Protein AF-A0A9D4IK40-F1 (afdb_monomer_lite)

Foldseek 3Di:
DDPQDFCCPPCVPLVVQLLVLCCQVVLDPPVQSVQLSVLLGPVPDDDDDQPDPVVLVVLLVLLVVLLVVVVVVVVSHDPSSSVVSVCLSVVPDSRHSSSSRSSVCSSCSVVVHNLSRDPVVVPVPDPCPVVNVVVVVVVPPDDDPVRVVVVLVVLVVVLVVVWDWDKAKAQAQLVCVVVLCVVCDPVVVVLCVVQSKDKAFPCVVNVVCNVVVGRIGIMIIGHDPVSVVVVSVVRNVSRVVSRVVVVVVVVVVVVVVVVVVVVVVVVVVVVVVVVVVVVVVVVVVVVVVVVVVVVVVVPPDDDDDDDPPPDPDDPQAWDADLQPRDIGGGPPCPPPDPDQPFDWDQDPVVRFIAGPRPRDTDDCPDPVNVSHVVRD

Organism: Dreissena polymorpha (NCBI:txid45954)

Radius of gyration: 43.66 Å; chains: 1; bounding box: 98×82×114 Å

Secondary structure (DSSP, 8-state):
------HHHHSHHHHHHHHHHHHHTTSS-HHHHHHHHHHH-STT---PPPPPHHHHHHHHHHHHHHHHHHHHTGGGS-HHHHHHHHHHHHH-STT-HHHHHHHHHHHHHHTT--GGGSHHHHHHSS---HHHHHHHHHHHSPPPHHHHHHHHHHHHHHHHHHS--EEEEESS-GGGHHHHHHHHHHHHHHHHHHTT-EEEE-HHHHHHHHHTT-S-EEEEEES-HHHHHHHHHHHHHHHHHHHHHHHHHHHHHHHHHHHHHHHHHHHHHHHHHHHHHHHHHHHHHHHHHHHHHHHHHH-SS--------PPP--TTSSEE-TTT--EES-TT-TTS-----S-EEEETTTTEEEETTT--EE-TTSHHHHHHHT--

Structure (mmCIF, N/CA/C/O backbone):
data_AF-A0A9D4IK40-F1
#
_entry.id   AF-A0A9D4IK40-F1
#
loop_
_atom_site.group_PDB
_atom_site.id
_atom_site.type_symbol
_atom_site.label_atom_id
_atom_site.label_alt_id
_atom_site.label_comp_id
_atom_site.label_asym_id
_atom_site.label_entity_id
_atom_site.label_seq_id
_atom_site.pdbx_PDB_ins_code
_atom_site.Cartn_x
_atom_site.Cartn_y
_atom_site.Cartn_z
_atom_site.occupancy
_atom_site.B_iso_or_equiv
_atom_site.auth_seq_id
_atom_site.auth_comp_id
_atom_site.auth_asym_id
_atom_site.auth_atom_id
_atom_site.pdbx_PDB_model_num
ATOM 1 N N . MET A 1 1 ? 29.312 -5.568 -46.790 1.00 34.81 1 MET A N 1
ATOM 2 C CA . MET A 1 1 ? 28.212 -4.918 -46.045 1.00 34.81 1 MET A CA 1
ATOM 3 C C . MET A 1 1 ? 28.718 -4.678 -44.632 1.00 34.81 1 MET A C 1
ATOM 5 O O . MET A 1 1 ? 28.954 -5.652 -43.934 1.00 34.81 1 MET A O 1
ATOM 9 N N . ALA A 1 2 ? 29.025 -3.431 -44.268 1.00 31.77 2 ALA A N 1
ATOM 10 C CA . ALA A 1 2 ? 29.580 -3.108 -42.952 1.00 31.77 2 ALA A CA 1
ATOM 11 C C . ALA A 1 2 ? 28.522 -3.372 -41.869 1.00 31.77 2 ALA A C 1
ATOM 13 O O . ALA A 1 2 ? 27.395 -2.890 -41.989 1.00 31.77 2 ALA A O 1
ATOM 14 N N . GLY A 1 3 ? 28.862 -4.186 -40.865 1.00 41.59 3 GLY A N 1
ATOM 15 C CA . GLY A 1 3 ? 27.985 -4.476 -39.734 1.00 41.59 3 GLY A CA 1
ATOM 16 C C . GLY A 1 3 ? 27.605 -3.176 -39.033 1.00 41.59 3 GLY A C 1
ATOM 17 O O . GLY A 1 3 ? 28.473 -2.405 -38.640 1.00 41.59 3 GLY A O 1
ATOM 18 N N . SER A 1 4 ? 26.309 -2.887 -38.946 1.00 52.91 4 SER A N 1
ATOM 19 C CA . SER A 1 4 ? 25.816 -1.691 -38.270 1.00 52.91 4 SER A CA 1
ATOM 20 C C . SER A 1 4 ? 26.042 -1.841 -36.768 1.00 52.91 4 SER A C 1
ATOM 22 O O . SER A 1 4 ? 25.270 -2.540 -36.109 1.00 52.91 4 SER A O 1
ATOM 24 N N . GLU A 1 5 ? 27.081 -1.193 -36.250 1.00 67.50 5 GLU A N 1
ATOM 25 C CA . GLU A 1 5 ? 27.415 -1.229 -34.831 1.00 67.50 5 GLU A CA 1
ATOM 26 C C . GLU A 1 5 ? 26.247 -0.670 -33.993 1.00 67.50 5 GLU A C 1
ATOM 28 O O . GLU A 1 5 ? 25.800 0.474 -34.159 1.00 67.50 5 GLU A O 1
ATOM 33 N N . CYS A 1 6 ? 25.686 -1.495 -33.119 1.00 76.44 6 CYS A N 1
ATOM 34 C CA . CYS A 1 6 ? 24.653 -1.123 -32.167 1.00 76.44 6 CYS A CA 1
ATOM 35 C C . CYS A 1 6 ? 25.274 -1.060 -30.778 1.00 76.44 6 CYS A C 1
ATOM 37 O O . CYS A 1 6 ? 25.458 -2.098 -30.149 1.00 76.44 6 CYS A O 1
ATOM 39 N N . LEU A 1 7 ? 25.465 0.152 -30.241 1.00 77.12 7 LEU A N 1
ATOM 40 C CA . LEU A 1 7 ? 26.063 0.370 -28.915 1.00 77.12 7 LEU A CA 1
ATOM 41 C C . LEU A 1 7 ? 25.453 -0.513 -27.822 1.00 77.12 7 LEU A C 1
ATOM 43 O O . LEU A 1 7 ? 26.150 -1.021 -26.955 1.00 77.12 7 LEU A O 1
ATOM 47 N N . PHE A 1 8 ? 24.134 -0.705 -27.867 1.00 78.62 8 PHE A N 1
ATOM 48 C CA . PHE A 1 8 ? 23.425 -1.493 -26.863 1.00 78.62 8 PHE A CA 1
ATOM 49 C C . PHE A 1 8 ? 23.734 -3.002 -26.917 1.00 78.62 8 PHE A C 1
ATOM 51 O O . PHE A 1 8 ? 23.626 -3.679 -25.893 1.00 78.62 8 PHE A O 1
ATOM 58 N N . HIS A 1 9 ? 24.067 -3.541 -28.092 1.00 78.44 9 HIS A N 1
ATOM 59 C CA . HIS A 1 9 ? 24.280 -4.978 -28.288 1.00 78.44 9 HIS A CA 1
ATOM 60 C C . HIS A 1 9 ? 25.761 -5.346 -28.402 1.00 78.44 9 HIS A C 1
ATOM 62 O O . HIS A 1 9 ? 26.130 -6.410 -27.914 1.00 78.44 9 HIS A O 1
ATOM 68 N N . ASP A 1 10 ? 26.586 -4.473 -28.977 1.00 75.19 10 ASP A N 1
ATOM 69 C CA . ASP A 1 10 ? 27.989 -4.778 -29.268 1.00 75.19 10 ASP A CA 1
ATOM 70 C C . ASP A 1 10 ? 28.884 -4.611 -28.037 1.00 75.19 10 ASP A C 1
ATOM 72 O O . ASP A 1 10 ? 29.774 -5.424 -27.816 1.00 75.19 10 ASP A O 1
ATOM 76 N N . ASP A 1 11 ? 28.602 -3.617 -27.187 1.00 74.25 11 ASP A N 1
ATOM 77 C CA . ASP A 1 11 ? 29.307 -3.423 -25.916 1.00 74.25 11 ASP A CA 1
ATOM 78 C C . ASP A 1 11 ? 28.330 -3.085 -24.782 1.00 74.25 11 ASP A C 1
ATOM 80 O O . ASP A 1 11 ? 28.260 -1.983 -24.229 1.00 74.25 11 ASP A O 1
ATOM 84 N N . ARG A 1 12 ? 27.515 -4.087 -24.439 1.00 77.00 12 ARG A N 1
ATOM 85 C CA . ARG A 1 12 ? 26.483 -3.980 -23.400 1.00 77.00 12 ARG A CA 1
ATOM 86 C C . ARG A 1 12 ? 27.062 -3.665 -22.017 1.00 77.00 12 ARG A C 1
ATOM 88 O O . ARG A 1 12 ? 26.364 -3.068 -21.192 1.00 77.00 12 ARG A O 1
ATOM 95 N N . THR A 1 13 ? 28.295 -4.089 -21.751 1.00 80.88 13 THR A N 1
ATOM 96 C CA . THR A 1 13 ? 28.964 -3.887 -20.461 1.00 80.88 13 THR A CA 1
ATOM 97 C C . THR A 1 13 ? 29.364 -2.426 -20.304 1.00 80.88 13 THR A C 1
ATOM 99 O O . THR A 1 13 ? 28.912 -1.786 -19.349 1.00 80.88 13 THR A O 1
ATOM 102 N N . LEU A 1 14 ? 30.097 -1.875 -21.277 1.00 82.00 14 LEU A N 1
ATOM 103 C CA . LEU A 1 14 ? 30.504 -0.470 -21.268 1.00 82.00 14 LEU A CA 1
ATOM 104 C C . LEU A 1 14 ? 29.290 0.461 -21.345 1.00 82.00 14 LEU A C 1
ATOM 106 O O . LEU A 1 14 ? 29.189 1.428 -20.591 1.00 82.00 14 LEU A O 1
ATOM 110 N N . PHE A 1 15 ? 28.291 0.124 -22.165 1.00 85.50 15 PHE A N 1
ATOM 111 C CA . PHE A 1 15 ? 27.044 0.886 -22.222 1.00 85.50 15 PHE A CA 1
ATOM 112 C C . PHE A 1 15 ? 26.290 0.888 -20.878 1.00 85.50 15 PHE A C 1
ATOM 114 O O . PHE A 1 15 ? 25.724 1.904 -20.463 1.00 85.50 15 PHE A O 1
ATOM 121 N N . GLY A 1 16 ? 26.295 -0.241 -20.162 1.00 86.19 16 GLY A N 1
ATOM 122 C CA . GLY A 1 16 ? 25.725 -0.346 -18.819 1.00 86.19 16 GLY A CA 1
ATOM 123 C C . GLY A 1 16 ? 26.465 0.505 -17.782 1.00 86.19 16 GLY A C 1
ATOM 124 O O . GLY A 1 16 ? 25.829 1.060 -16.883 1.00 86.19 16 GLY A O 1
ATOM 125 N N . GLU A 1 17 ? 27.786 0.639 -17.903 1.00 87.38 17 GLU A N 1
ATOM 126 C CA . GLU A 1 17 ? 28.604 1.543 -17.082 1.00 87.38 17 GLU A CA 1
ATOM 127 C C . GLU A 1 17 ? 28.265 3.005 -17.340 1.00 87.38 17 GLU A C 1
ATOM 129 O O . GLU A 1 17 ? 27.891 3.708 -16.399 1.00 87.38 17 GLU A O 1
ATOM 134 N N . VAL A 1 18 ? 28.252 3.412 -18.608 1.00 87.44 18 VAL A N 1
ATOM 135 C CA . VAL A 1 18 ? 27.884 4.768 -19.035 1.00 87.44 18 VAL A CA 1
ATOM 136 C C . VAL A 1 18 ? 26.495 5.139 -18.509 1.00 87.44 18 VAL A C 1
ATOM 138 O O . VAL A 1 18 ? 26.305 6.203 -17.921 1.00 87.44 18 VAL A O 1
ATOM 141 N N . GLN A 1 19 ? 25.515 4.236 -18.627 1.00 89.31 19 GLN A N 1
ATOM 142 C CA . GLN A 1 19 ? 24.168 4.469 -18.103 1.00 89.31 19 GLN A CA 1
ATOM 143 C C . GLN A 1 19 ? 24.154 4.655 -16.574 1.00 89.31 19 GLN A C 1
ATOM 145 O O . GLN A 1 19 ? 23.381 5.470 -16.066 1.00 89.31 19 GLN A O 1
ATOM 150 N N . ARG A 1 20 ? 24.965 3.897 -15.824 1.00 88.12 20 ARG A N 1
ATOM 151 C CA . ARG A 1 20 ? 25.053 4.032 -14.358 1.00 88.12 20 ARG A CA 1
ATOM 152 C C . ARG A 1 20 ? 25.708 5.345 -13.952 1.00 88.12 20 ARG A C 1
ATOM 154 O O . ARG A 1 20 ? 25.221 5.979 -13.018 1.00 88.12 20 ARG A O 1
ATOM 161 N N . ASP A 1 21 ? 26.756 5.762 -14.646 1.00 87.44 21 ASP A N 1
ATOM 162 C CA . ASP A 1 21 ? 27.437 7.023 -14.354 1.00 87.44 21 ASP A CA 1
ATOM 163 C C . ASP A 1 21 ? 26.531 8.222 -14.663 1.00 87.44 21 ASP A C 1
ATOM 165 O O . ASP A 1 21 ? 26.354 9.091 -13.810 1.00 87.44 21 ASP A O 1
ATOM 169 N N . LEU A 1 22 ? 25.816 8.202 -15.794 1.00 87.06 22 LEU A N 1
ATOM 170 C CA . LEU A 1 22 ? 24.803 9.216 -16.124 1.00 87.06 22 LEU A CA 1
ATOM 171 C C . LEU A 1 22 ? 23.674 9.297 -15.079 1.00 87.06 22 LEU A C 1
ATOM 173 O O . LEU A 1 22 ? 23.167 10.382 -14.790 1.00 87.06 22 LEU A O 1
ATOM 177 N N . GLN A 1 23 ? 23.279 8.167 -14.478 1.00 87.50 23 GLN A N 1
ATOM 178 C CA . GLN A 1 23 ? 22.320 8.163 -13.366 1.00 87.50 23 GLN A CA 1
ATOM 179 C C . GLN A 1 23 ? 22.903 8.780 -12.091 1.00 87.50 23 GLN A C 1
ATOM 181 O O . GLN A 1 23 ? 22.229 9.579 -11.439 1.00 87.50 23 GLN A O 1
ATOM 186 N N . LYS A 1 24 ? 24.133 8.404 -11.713 1.00 85.00 24 LYS A N 1
ATOM 187 C CA . LYS A 1 24 ? 24.812 8.933 -10.515 1.00 85.00 24 LYS A CA 1
ATOM 188 C C . LYS A 1 24 ? 25.022 10.439 -10.615 1.00 85.00 24 LYS A C 1
ATOM 190 O O . LYS A 1 24 ? 24.787 11.156 -9.646 1.00 85.00 24 LYS A O 1
ATOM 195 N N . ALA A 1 25 ? 25.386 10.910 -11.802 1.00 82.00 25 ALA A N 1
ATOM 196 C CA . ALA A 1 25 ? 25.557 12.321 -12.101 1.00 82.00 25 ALA A CA 1
ATOM 197 C C . ALA A 1 25 ? 24.234 13.086 -12.279 1.00 82.00 25 ALA A C 1
ATOM 199 O O . ALA A 1 25 ? 24.259 14.280 -12.545 1.00 82.00 25 ALA A O 1
ATOM 200 N N . LYS A 1 26 ? 23.077 12.425 -12.114 1.00 84.06 26 LYS A N 1
ATOM 201 C CA . LYS A 1 26 ? 21.723 12.992 -12.258 1.00 84.06 26 LYS A CA 1
ATOM 202 C C . LYS A 1 26 ? 21.367 13.517 -13.657 1.00 84.06 26 LYS A C 1
ATOM 204 O O . LYS A 1 26 ? 20.277 14.052 -13.821 1.00 84.06 26 LYS A O 1
ATOM 209 N N . TRP A 1 27 ? 22.199 13.266 -14.665 1.00 83.69 27 TRP A N 1
ATOM 210 C CA . TRP A 1 27 ? 21.895 13.540 -16.074 1.00 83.69 27 TRP A CA 1
ATOM 211 C C . TRP A 1 27 ? 20.761 12.663 -16.610 1.00 83.69 27 TRP A C 1
ATOM 213 O O . TRP A 1 27 ? 20.035 13.051 -17.519 1.00 83.69 27 TRP A O 1
ATOM 223 N N . LEU A 1 28 ? 20.580 11.471 -16.033 1.00 84.56 28 LEU A N 1
ATOM 224 C CA . LEU A 1 28 ? 19.531 10.540 -16.431 1.00 84.56 28 LEU A CA 1
ATOM 225 C C . LEU A 1 28 ? 18.725 10.055 -15.217 1.00 84.56 28 LEU A C 1
ATOM 227 O O . LEU A 1 28 ? 19.185 9.183 -14.474 1.00 84.56 28 LEU A O 1
ATOM 231 N N . PRO A 1 29 ? 17.488 10.542 -15.014 1.00 83.00 29 PRO A N 1
ATOM 232 C CA . PRO A 1 29 ? 16.652 10.096 -13.910 1.00 83.00 29 PRO A CA 1
ATOM 233 C C . PRO A 1 29 ? 16.399 8.584 -13.949 1.00 83.00 29 PRO A C 1
ATOM 235 O O . PRO A 1 29 ? 16.126 7.999 -15.003 1.00 83.00 29 PRO A O 1
ATOM 238 N N . ARG A 1 30 ? 16.377 7.943 -12.773 1.00 79.62 30 ARG A N 1
ATOM 239 C CA . ARG A 1 30 ? 16.158 6.488 -12.630 1.00 79.62 30 ARG A CA 1
ATOM 240 C C . ARG A 1 30 ? 14.894 5.995 -13.349 1.00 79.62 30 ARG A C 1
ATOM 242 O O . ARG A 1 30 ? 14.894 4.901 -13.913 1.00 79.62 30 ARG A O 1
ATOM 249 N N . LYS A 1 31 ? 13.837 6.819 -13.377 1.00 79.44 31 LYS A N 1
ATOM 250 C CA . LYS A 1 31 ? 12.579 6.534 -14.089 1.00 79.44 31 LYS A CA 1
ATOM 251 C C . LYS A 1 31 ? 12.751 6.369 -15.607 1.00 79.44 31 LYS A C 1
ATOM 253 O O . LYS A 1 31 ? 11.992 5.612 -16.201 1.00 79.44 31 LYS A O 1
ATOM 258 N N . HIS A 1 32 ? 13.744 7.008 -16.225 1.00 80.88 32 HIS A N 1
ATOM 259 C CA . HIS A 1 32 ? 13.972 6.973 -17.676 1.00 80.88 32 HIS A CA 1
ATOM 260 C C . HIS A 1 32 ? 15.111 6.039 -18.087 1.00 80.88 32 HIS A C 1
ATOM 262 O O . HIS A 1 32 ? 15.130 5.533 -19.206 1.00 80.88 32 HIS A O 1
ATOM 268 N N . ALA A 1 33 ? 16.031 5.740 -17.174 1.00 80.12 33 ALA A N 1
ATOM 269 C CA . ALA A 1 33 ? 17.265 5.070 -17.544 1.00 80.12 33 ALA A CA 1
ATOM 270 C C . ALA A 1 33 ? 17.100 3.649 -18.106 1.00 80.12 33 ALA A C 1
ATOM 272 O O . ALA A 1 33 ? 17.824 3.266 -19.017 1.00 80.12 33 ALA A O 1
ATOM 273 N N . HIS A 1 34 ? 16.098 2.891 -17.649 1.00 78.62 34 HIS A N 1
ATOM 274 C CA . HIS A 1 34 ? 15.789 1.564 -18.202 1.00 78.62 34 HIS A CA 1
ATOM 275 C C . HIS A 1 34 ? 15.390 1.588 -19.692 1.00 78.62 34 HIS A C 1
ATOM 277 O O . HIS A 1 34 ? 15.311 0.535 -20.322 1.00 78.62 34 HIS A O 1
ATOM 283 N N . ARG A 1 35 ? 15.115 2.773 -20.254 1.00 78.31 35 ARG A N 1
ATOM 284 C CA . ARG A 1 35 ? 14.679 2.968 -21.644 1.00 78.31 35 ARG A CA 1
ATOM 285 C C . ARG A 1 35 ? 15.763 3.514 -22.552 1.00 78.31 35 ARG A C 1
ATOM 287 O O . ARG A 1 35 ? 15.588 3.446 -23.766 1.00 78.31 35 ARG A O 1
ATOM 294 N N . LEU A 1 36 ? 16.874 3.991 -21.992 1.00 84.56 36 LEU A N 1
ATOM 295 C CA . LEU A 1 36 ? 17.985 4.536 -22.765 1.00 84.56 36 LEU A CA 1
ATOM 296 C C . LEU A 1 36 ? 18.465 3.521 -23.808 1.00 84.56 36 LEU A C 1
ATOM 298 O O . LEU A 1 36 ? 18.528 3.845 -24.988 1.00 84.56 36 LEU A O 1
ATOM 302 N N . GLY A 1 37 ? 18.672 2.264 -23.395 1.00 81.88 37 GLY A N 1
ATOM 303 C CA . GLY A 1 37 ? 19.052 1.176 -24.301 1.00 81.88 37 GLY A CA 1
ATOM 304 C C . GLY A 1 37 ? 18.083 0.985 -25.473 1.00 81.88 37 GLY A C 1
ATOM 305 O O . GLY A 1 37 ? 18.516 0.776 -26.601 1.00 81.88 37 GLY A O 1
ATOM 306 N N . MET A 1 38 ? 16.771 1.133 -25.251 1.00 78.06 38 MET A N 1
ATOM 307 C CA . MET A 1 38 ? 15.787 1.040 -26.337 1.00 78.06 38 MET A CA 1
ATOM 308 C C . MET A 1 38 ? 15.844 2.240 -27.282 1.00 78.06 38 MET A C 1
ATOM 310 O O . MET A 1 38 ? 15.651 2.069 -28.485 1.00 78.06 38 MET A O 1
ATOM 314 N N . ALA A 1 39 ? 16.083 3.437 -26.748 1.00 77.50 39 ALA A N 1
ATOM 315 C CA . ALA A 1 39 ? 16.135 4.658 -27.536 1.00 77.50 39 ALA A CA 1
ATOM 316 C C . ALA A 1 39 ? 17.360 4.680 -28.455 1.00 77.50 39 ALA A C 1
ATOM 318 O O . ALA A 1 39 ? 17.227 5.018 -29.633 1.00 77.50 39 ALA A O 1
ATOM 319 N N . VAL A 1 40 ? 18.519 4.238 -27.956 1.00 81.44 40 VAL A N 1
ATOM 320 C CA . VAL A 1 40 ? 19.787 4.267 -28.702 1.00 81.44 40 VAL A CA 1
ATOM 321 C C . VAL A 1 40 ? 20.029 3.026 -29.559 1.00 81.44 40 VAL A C 1
ATOM 323 O O . VAL A 1 40 ? 20.867 3.066 -30.454 1.00 81.44 40 VAL A O 1
ATOM 326 N N . CYS A 1 41 ? 19.298 1.929 -29.341 1.00 80.69 41 CYS A N 1
ATOM 327 C CA . CYS A 1 41 ? 19.439 0.712 -30.138 1.00 80.69 41 CYS A CA 1
ATOM 328 C C . CYS A 1 41 ? 19.149 0.982 -31.628 1.00 80.69 41 CYS A C 1
ATOM 330 O O . CYS A 1 41 ? 18.047 1.404 -32.005 1.00 80.69 41 CYS A O 1
ATOM 332 N N . SER A 1 42 ? 20.137 0.717 -32.487 1.00 73.25 42 SER A N 1
ATOM 333 C CA . SER A 1 42 ? 20.015 0.833 -33.945 1.00 73.25 42 SER A CA 1
ATOM 334 C C . SER A 1 42 ? 19.328 -0.386 -34.572 1.00 73.25 42 SER A C 1
ATOM 336 O O . SER A 1 42 ? 18.636 -0.230 -35.575 1.00 73.25 42 SER A O 1
ATOM 338 N N . CYS A 1 43 ? 19.387 -1.566 -33.937 1.00 72.81 43 CYS A N 1
ATOM 339 C CA . CYS A 1 43 ? 18.761 -2.804 -34.433 1.00 72.81 43 CYS A CA 1
ATOM 340 C C . CYS A 1 43 ? 17.227 -2.751 -34.524 1.00 72.81 43 CYS A C 1
ATOM 342 O O . CYS A 1 43 ? 16.617 -3.604 -35.162 1.00 72.81 43 CYS A O 1
ATOM 344 N N . ARG A 1 44 ? 16.581 -1.775 -33.871 1.00 59.81 44 ARG A N 1
ATOM 345 C CA . ARG A 1 44 ? 15.119 -1.600 -33.914 1.00 59.81 44 ARG A CA 1
ATOM 346 C C . ARG A 1 44 ? 14.629 -0.722 -35.067 1.00 59.81 44 ARG A C 1
ATOM 348 O O . ARG A 1 44 ? 13.418 -0.596 -35.243 1.00 59.81 44 ARG A O 1
ATOM 355 N N . LYS A 1 45 ? 15.516 -0.115 -35.864 1.00 54.34 45 LYS A N 1
ATOM 356 C CA . LYS A 1 45 ? 15.090 0.696 -37.011 1.00 54.34 45 LYS A CA 1
ATOM 357 C C . LYS A 1 45 ? 14.905 -0.151 -38.278 1.00 54.34 45 LYS A C 1
ATOM 359 O O . LYS A 1 45 ? 15.846 -0.755 -38.779 1.00 54.34 45 LYS A O 1
ATOM 364 N N . ARG A 1 46 ? 13.703 -0.059 -38.870 1.00 51.16 46 ARG A N 1
ATOM 365 C CA . ARG A 1 46 ? 13.550 0.026 -40.336 1.00 51.16 46 ARG A CA 1
ATOM 366 C C . ARG A 1 46 ? 14.376 1.225 -40.813 1.00 51.16 46 ARG A C 1
ATOM 368 O O . ARG A 1 46 ? 14.397 2.227 -40.102 1.00 51.16 46 ARG A O 1
ATOM 375 N N . LYS A 1 47 ? 15.024 1.128 -41.981 1.00 47.09 47 LYS A N 1
ATOM 376 C CA . LYS A 1 47 ? 15.727 2.224 -42.679 1.00 47.09 47 LYS A CA 1
ATOM 377 C C . LYS A 1 47 ? 14.917 3.532 -42.597 1.00 47.09 47 LYS A C 1
ATOM 379 O O . LYS A 1 47 ? 14.017 3.749 -43.396 1.00 47.09 47 LYS A O 1
ATOM 384 N N . GLY A 1 48 ? 15.180 4.364 -41.594 1.00 52.91 48 GLY A N 1
ATOM 385 C CA . GLY A 1 48 ? 14.710 5.745 -41.571 1.00 52.91 48 GLY A CA 1
ATOM 386 C C . GLY A 1 48 ? 15.705 6.585 -42.354 1.00 52.91 48 GLY A C 1
ATOM 387 O O . GLY A 1 48 ? 16.873 6.198 -42.423 1.00 52.91 48 GLY A O 1
ATOM 388 N N . GLN A 1 49 ? 15.260 7.711 -42.915 1.00 55.47 49 GLN A N 1
ATOM 389 C CA . GLN A 1 49 ? 16.174 8.706 -43.473 1.00 55.47 49 GLN A CA 1
ATOM 390 C C . GLN A 1 49 ? 17.282 8.992 -42.455 1.00 55.47 49 GLN A C 1
ATOM 392 O O . GLN A 1 49 ? 17.026 9.179 -41.258 1.00 55.47 49 GLN A O 1
ATOM 397 N N . LEU A 1 50 ? 18.518 8.909 -42.937 1.00 61.75 50 LEU A N 1
ATOM 398 C CA . LEU A 1 50 ? 19.683 9.340 -42.188 1.00 61.75 50 LEU A CA 1
ATOM 399 C C . LEU A 1 50 ? 19.509 10.837 -41.888 1.00 61.75 50 LEU A C 1
ATOM 401 O O . LEU A 1 50 ? 18.973 11.551 -42.739 1.00 61.75 50 LEU A O 1
ATOM 405 N N . PRO A 1 51 ? 19.870 11.304 -40.680 1.00 69.25 51 PRO A N 1
ATOM 406 C CA . PRO A 1 51 ? 19.853 12.735 -40.392 1.00 69.25 51 PRO A CA 1
ATOM 407 C C . PRO A 1 51 ? 20.737 13.459 -41.413 1.00 69.25 51 PRO A C 1
ATOM 409 O O . PRO A 1 51 ? 21.769 12.919 -41.810 1.00 69.25 51 PRO A O 1
ATOM 412 N N . SER A 1 52 ? 20.330 14.654 -41.847 1.00 77.06 52 SER A N 1
ATOM 413 C CA . SER A 1 52 ? 21.155 15.460 -42.749 1.00 77.06 52 SER A CA 1
ATOM 414 C C . SER A 1 52 ? 22.494 15.797 -42.087 1.00 77.06 52 SER A C 1
ATOM 416 O O . SER A 1 52 ? 22.596 15.871 -40.858 1.00 77.06 52 SER A O 1
ATOM 418 N N . ALA A 1 53 ? 23.527 16.027 -42.900 1.00 79.25 53 ALA A N 1
ATOM 419 C CA . ALA A 1 53 ? 24.856 16.388 -42.412 1.00 79.25 53 ALA A CA 1
ATOM 420 C C . ALA A 1 53 ? 24.833 17.621 -41.485 1.00 79.25 53 ALA A C 1
ATOM 422 O O . ALA A 1 53 ? 25.571 17.658 -40.503 1.00 79.25 53 ALA A O 1
ATOM 423 N N . GLU A 1 54 ? 23.942 18.581 -41.752 1.00 81.69 54 GLU A N 1
ATOM 424 C CA . GLU A 1 54 ? 23.716 19.773 -40.922 1.00 81.69 54 GLU A CA 1
ATOM 425 C C . GLU A 1 54 ? 23.255 19.406 -39.505 1.00 81.69 54 GLU A C 1
ATOM 427 O O . GLU A 1 54 ? 23.868 19.830 -38.528 1.00 81.69 54 GLU A O 1
ATOM 432 N N . VAL A 1 55 ? 22.252 18.529 -39.380 1.00 80.19 55 VAL A N 1
ATOM 433 C CA . VAL A 1 55 ? 21.739 18.061 -38.079 1.00 80.19 55 VAL A CA 1
ATOM 434 C C . VAL A 1 55 ? 22.802 17.260 -37.324 1.00 80.19 55 VAL A C 1
ATOM 436 O O . VAL A 1 55 ? 22.920 17.347 -36.101 1.00 80.19 55 VAL A O 1
ATOM 439 N N . VAL A 1 56 ? 23.609 16.470 -38.037 1.00 80.31 56 VAL A N 1
ATOM 440 C CA . VAL A 1 56 ? 24.724 15.735 -37.422 1.00 80.31 56 VAL A CA 1
ATOM 441 C C . VAL A 1 56 ? 25.787 16.695 -36.890 1.00 80.31 56 VAL A C 1
ATOM 443 O O . VAL A 1 56 ? 26.285 16.481 -35.784 1.00 80.31 56 VAL A O 1
ATOM 446 N N . ALA A 1 57 ? 26.130 17.739 -37.645 1.00 82.88 57 ALA A N 1
ATOM 447 C CA . ALA A 1 57 ? 27.089 18.752 -37.219 1.00 82.88 57 ALA A CA 1
ATOM 448 C C . ALA A 1 57 ? 26.584 19.527 -35.992 1.00 82.88 57 ALA A C 1
ATOM 450 O O . ALA A 1 57 ? 27.331 19.694 -35.030 1.00 82.88 57 ALA A O 1
ATOM 451 N N . GLU A 1 58 ? 25.309 19.918 -35.979 1.00 86.12 58 GLU A N 1
ATOM 452 C CA . GLU A 1 58 ? 24.686 20.617 -34.852 1.00 86.12 58 GLU A CA 1
ATOM 453 C C . GLU A 1 58 ? 24.723 19.782 -33.561 1.00 86.12 58 GLU A C 1
ATOM 455 O O . GLU A 1 58 ? 25.236 20.236 -32.535 1.00 86.12 58 GLU A O 1
ATOM 460 N N . ILE A 1 59 ? 24.271 18.524 -33.623 1.00 85.06 59 ILE A N 1
ATOM 461 C CA . ILE A 1 59 ? 24.276 17.615 -32.466 1.00 85.06 59 ILE A CA 1
ATOM 462 C C . ILE A 1 59 ? 25.699 17.310 -31.991 1.00 85.06 59 ILE A C 1
ATOM 464 O O . ILE A 1 59 ? 25.909 17.101 -30.797 1.00 85.06 59 ILE A O 1
ATOM 468 N N . LYS A 1 60 ? 26.697 17.293 -32.882 1.00 84.88 60 LYS A N 1
ATOM 469 C CA . LYS A 1 60 ? 28.103 17.151 -32.472 1.00 84.88 60 LYS A CA 1
ATOM 470 C C . LYS A 1 60 ? 28.601 18.356 -31.692 1.00 84.88 60 LYS A C 1
ATOM 472 O O . LYS A 1 60 ? 29.255 18.173 -30.666 1.00 84.88 60 LYS A O 1
ATOM 477 N N . THR A 1 61 ? 28.296 19.561 -32.161 1.00 87.81 61 THR A N 1
ATOM 478 C CA . THR A 1 61 ? 28.666 20.803 -31.474 1.00 87.81 61 THR A CA 1
ATOM 479 C C . THR A 1 61 ? 28.030 20.844 -30.086 1.00 87.81 61 THR A C 1
ATOM 481 O O . THR A 1 61 ? 28.739 20.922 -29.086 1.00 87.81 61 THR A O 1
ATOM 484 N N . GLN A 1 62 ? 26.716 20.627 -30.000 1.00 85.81 62 GLN A N 1
ATOM 485 C CA . GLN A 1 62 ? 25.996 20.588 -28.721 1.00 85.81 62 GLN A CA 1
ATOM 486 C C . GLN A 1 62 ? 26.450 19.418 -27.828 1.00 85.81 62 GLN A C 1
ATOM 488 O O . GLN A 1 62 ? 26.544 19.551 -26.608 1.00 85.81 62 GLN A O 1
ATOM 493 N N . GLY A 1 63 ? 26.783 18.269 -28.421 1.00 85.62 63 GLY A N 1
ATOM 494 C CA . GLY A 1 63 ? 27.358 17.122 -27.721 1.00 85.62 63 GLY A CA 1
ATOM 495 C C . GLY A 1 63 ? 28.741 17.414 -27.132 1.00 85.62 63 GLY A C 1
ATOM 496 O O . GLY A 1 63 ? 29.063 16.906 -26.060 1.00 85.62 63 GLY A O 1
ATOM 497 N N . THR A 1 64 ? 29.531 18.270 -27.783 1.00 86.38 64 THR A N 1
ATOM 498 C CA . THR A 1 64 ? 30.831 18.736 -27.276 1.00 86.38 64 THR A CA 1
ATOM 499 C C . THR A 1 64 ? 30.637 19.631 -26.055 1.00 86.38 64 THR A C 1
ATOM 501 O O . THR A 1 64 ? 31.326 19.449 -25.053 1.00 86.38 64 THR A O 1
ATOM 504 N N . ASP A 1 65 ? 29.628 20.504 -26.069 1.00 85.69 65 ASP A N 1
ATOM 505 C CA . ASP A 1 65 ? 29.262 21.301 -24.892 1.00 85.69 65 ASP A CA 1
ATOM 506 C C . ASP A 1 65 ? 28.801 20.420 -23.728 1.00 85.69 65 ASP A C 1
ATOM 508 O O . ASP A 1 65 ? 29.166 20.662 -22.578 1.00 85.69 65 ASP A O 1
ATOM 512 N N . VAL A 1 66 ? 28.017 19.374 -24.012 1.00 84.56 66 VAL A N 1
ATOM 513 C CA . VAL A 1 66 ? 27.631 18.375 -23.004 1.00 84.56 66 VAL A CA 1
ATOM 514 C C . VAL A 1 66 ? 28.870 17.691 -22.432 1.00 84.56 66 VAL A C 1
ATOM 516 O O . VAL A 1 66 ? 28.989 17.579 -21.217 1.00 84.56 66 VAL A O 1
ATOM 519 N N . LEU A 1 67 ? 29.818 17.273 -23.272 1.00 83.88 67 LEU A N 1
ATOM 520 C CA . LEU A 1 67 ? 31.052 16.643 -22.810 1.00 83.88 67 LEU A CA 1
ATOM 521 C C . LEU A 1 67 ? 31.888 17.580 -21.929 1.00 83.88 67 LEU A C 1
ATOM 523 O O . LEU A 1 67 ? 32.396 17.134 -20.903 1.00 83.88 67 LEU A O 1
ATOM 527 N N . ASN A 1 68 ? 31.992 18.860 -22.286 1.00 83.38 68 ASN A N 1
ATOM 528 C CA . ASN A 1 68 ? 32.703 19.859 -21.487 1.00 83.38 68 ASN A CA 1
ATOM 529 C C . ASN A 1 68 ? 32.053 20.034 -20.105 1.00 83.38 68 ASN A C 1
ATOM 531 O O . ASN A 1 68 ? 32.756 20.017 -19.098 1.00 83.38 68 ASN A O 1
ATOM 535 N N . LEU A 1 69 ? 30.719 20.074 -20.033 1.00 80.62 69 LEU A N 1
ATOM 536 C CA . LEU A 1 69 ? 29.985 20.118 -18.759 1.00 80.62 69 LEU A CA 1
ATOM 537 C C . LEU A 1 69 ? 30.175 18.840 -17.930 1.00 80.62 69 LEU A C 1
ATOM 539 O O . LEU A 1 69 ? 30.326 18.889 -16.712 1.00 80.62 69 LEU A O 1
ATOM 543 N N . LEU A 1 70 ? 30.210 17.676 -18.581 1.00 76.06 70 LEU A N 1
ATOM 544 C CA . LEU A 1 70 ? 30.522 16.406 -17.918 1.00 76.06 70 LEU A CA 1
ATOM 545 C C . LEU A 1 70 ? 31.982 16.368 -17.428 1.00 76.06 70 LEU A C 1
ATOM 547 O O . LEU A 1 70 ? 32.272 15.748 -16.403 1.00 76.06 70 LEU A O 1
ATOM 551 N N . ALA A 1 71 ? 32.893 17.048 -18.132 1.00 74.12 71 ALA A N 1
ATOM 552 C CA . ALA A 1 71 ? 34.299 17.187 -17.767 1.00 74.12 71 ALA A CA 1
ATOM 553 C C . ALA A 1 71 ? 34.528 18.130 -16.579 1.00 74.12 71 ALA A C 1
ATOM 555 O O . ALA A 1 71 ? 35.589 18.055 -15.968 1.00 74.12 71 ALA A O 1
ATOM 556 N N . GLU A 1 72 ? 33.588 19.004 -16.230 1.00 74.44 72 GLU A N 1
ATOM 557 C CA . GLU A 1 72 ? 33.657 19.800 -14.995 1.00 74.44 72 GLU A CA 1
ATOM 558 C C . GLU A 1 72 ? 33.306 18.943 -13.765 1.00 74.44 72 GLU A C 1
ATOM 560 O O . GLU A 1 72 ? 33.812 19.165 -12.666 1.00 74.44 72 GLU A O 1
ATOM 565 N N . ASP A 1 73 ? 32.530 17.876 -13.972 1.00 68.12 73 ASP A N 1
ATOM 566 C CA . ASP A 1 73 ? 31.988 16.987 -12.941 1.00 68.12 73 ASP A CA 1
ATOM 567 C C . ASP A 1 73 ? 32.764 15.645 -12.847 1.00 68.12 73 ASP A C 1
ATOM 569 O O . ASP A 1 73 ? 32.197 14.594 -12.525 1.00 68.12 73 ASP A O 1
ATOM 573 N N . LYS A 1 74 ? 34.086 15.656 -13.126 1.00 62.75 74 LYS A N 1
ATOM 574 C CA . LYS A 1 74 ? 34.934 14.443 -13.296 1.00 62.75 74 LYS A CA 1
ATOM 575 C C . LYS A 1 74 ? 34.863 13.440 -12.147 1.00 62.75 74 LYS A C 1
ATOM 577 O O . LYS A 1 74 ? 35.080 12.255 -12.365 1.00 62.75 74 LYS A O 1
ATOM 582 N N . SER A 1 75 ? 34.562 13.886 -10.927 1.00 66.38 75 SER A N 1
ATOM 583 C CA . SER A 1 75 ? 34.446 13.008 -9.753 1.00 66.38 75 SER A CA 1
ATOM 584 C C . SER A 1 75 ? 33.269 12.026 -9.836 1.00 66.38 75 SER A C 1
ATOM 586 O O . SER A 1 75 ? 33.238 11.047 -9.088 1.00 66.38 75 SER A O 1
ATOM 588 N N . LYS A 1 76 ? 32.305 12.262 -10.737 1.00 70.81 76 LYS A N 1
ATOM 589 C CA . LYS A 1 76 ? 31.085 11.453 -10.889 1.00 70.81 76 LYS A CA 1
ATOM 590 C C . LYS A 1 76 ? 31.127 10.473 -12.065 1.00 70.81 76 LYS A C 1
ATOM 592 O O . LYS A 1 76 ? 30.235 9.627 -12.151 1.00 70.81 76 LYS A O 1
ATOM 597 N N . PHE A 1 77 ? 32.138 10.561 -12.931 1.00 79.19 77 PHE A N 1
ATOM 598 C CA . PHE A 1 77 ? 32.259 9.754 -14.147 1.00 79.19 77 PHE A CA 1
ATOM 599 C C . PHE A 1 77 ? 33.544 8.933 -14.149 1.00 79.19 77 PHE A C 1
ATOM 601 O O . PHE A 1 77 ? 34.621 9.438 -13.832 1.00 79.19 77 PHE A O 1
ATOM 608 N N . LEU A 1 78 ? 33.449 7.668 -14.554 1.00 79.56 78 LEU A N 1
ATOM 609 C CA . LEU A 1 78 ? 34.639 6.867 -14.813 1.00 79.56 78 LEU A CA 1
ATOM 610 C C . LEU A 1 78 ? 35.383 7.398 -16.056 1.00 79.56 78 LEU A C 1
ATOM 612 O O . LEU A 1 78 ? 34.741 7.836 -17.018 1.00 79.56 78 LEU A O 1
ATOM 616 N N . PRO A 1 79 ? 36.726 7.302 -16.103 1.00 81.62 79 PRO A N 1
ATOM 617 C CA . PRO A 1 79 ? 37.503 7.651 -17.297 1.00 81.62 79 PRO A CA 1
ATOM 618 C C . PRO A 1 79 ? 37.052 6.896 -18.558 1.00 81.62 79 PRO A C 1
ATOM 620 O O . PRO A 1 79 ? 37.092 7.447 -19.658 1.00 81.62 79 PRO A O 1
ATOM 623 N N . SER A 1 80 ? 36.569 5.657 -18.399 1.00 82.62 80 SER A N 1
ATOM 624 C CA . SER A 1 80 ? 35.986 4.848 -19.476 1.00 82.62 80 SER A CA 1
ATOM 625 C C . SER A 1 80 ? 34.713 5.474 -20.048 1.00 82.62 80 SER A C 1
ATOM 627 O O . SER A 1 80 ? 34.568 5.542 -21.266 1.00 82.62 80 SER A O 1
ATOM 629 N N . THR A 1 81 ? 33.832 6.006 -19.196 1.00 84.44 81 THR A N 1
ATOM 630 C CA . THR A 1 81 ? 32.617 6.723 -19.607 1.00 84.44 81 THR A CA 1
ATOM 631 C C . THR A 1 81 ? 32.960 7.983 -20.399 1.00 84.44 81 THR A C 1
ATOM 633 O O . THR A 1 81 ? 32.361 8.237 -21.442 1.00 84.44 81 THR A O 1
ATOM 636 N N . TYR A 1 82 ? 33.957 8.750 -19.951 1.00 82.81 82 TYR A N 1
ATOM 637 C CA . TYR A 1 82 ? 34.398 9.950 -20.665 1.00 82.81 82 TYR A CA 1
ATOM 638 C C . TYR A 1 82 ? 34.989 9.615 -22.042 1.00 82.81 82 TYR A C 1
ATOM 640 O O . TYR A 1 82 ? 34.570 10.183 -23.049 1.00 82.81 82 TYR A O 1
ATOM 648 N N . SER A 1 83 ? 35.903 8.640 -22.100 1.00 84.88 83 SER A N 1
ATOM 649 C CA . SER A 1 83 ? 36.495 8.144 -23.352 1.00 84.88 83 SER A CA 1
ATOM 650 C C . SER A 1 83 ? 35.428 7.648 -24.334 1.00 84.88 83 SER A C 1
ATOM 652 O O . SER A 1 83 ? 35.451 7.984 -25.517 1.00 84.88 83 SER A O 1
ATOM 654 N N . PHE A 1 84 ? 34.428 6.924 -23.828 1.00 86.19 84 PHE A N 1
ATOM 655 C CA . PHE A 1 84 ? 33.308 6.436 -24.624 1.00 86.19 84 PHE A CA 1
ATOM 656 C C . PHE A 1 84 ? 32.457 7.568 -25.217 1.00 86.19 84 PHE A C 1
ATOM 658 O O . PHE A 1 84 ? 32.053 7.498 -26.378 1.00 86.19 84 PHE A O 1
ATOM 665 N N . LEU A 1 85 ? 32.182 8.629 -24.453 1.00 85.69 85 LEU A N 1
ATOM 666 C CA . LEU A 1 85 ? 31.413 9.775 -24.949 1.00 85.69 85 LEU A CA 1
ATOM 667 C C . LEU A 1 85 ? 32.211 10.616 -25.956 1.00 85.69 85 LEU A C 1
ATOM 669 O O . LEU A 1 85 ? 31.642 11.050 -26.959 1.00 85.69 85 LEU A O 1
ATO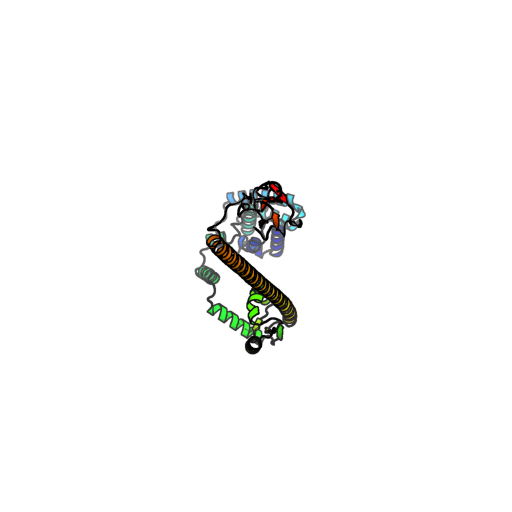M 673 N N . VAL A 1 86 ? 33.522 10.778 -25.747 1.00 86.12 86 VAL A N 1
ATOM 674 C CA . VAL A 1 86 ? 34.441 11.375 -26.733 1.00 86.12 86 VAL A CA 1
ATOM 675 C C . VAL A 1 86 ? 34.403 10.587 -28.043 1.00 86.12 86 VAL A C 1
ATOM 677 O O . VAL A 1 86 ? 34.233 11.170 -29.116 1.00 86.12 86 VAL A O 1
ATOM 680 N N . ASP A 1 87 ? 34.505 9.258 -27.967 1.00 84.38 87 ASP A N 1
ATOM 681 C CA . ASP A 1 87 ? 34.385 8.385 -29.134 1.00 84.38 87 ASP A CA 1
ATOM 682 C C . ASP A 1 87 ? 33.020 8.548 -29.816 1.00 84.38 87 ASP A C 1
ATOM 684 O O . ASP A 1 87 ? 32.955 8.679 -31.041 1.00 84.38 87 ASP A O 1
ATOM 688 N N . CYS A 1 88 ? 31.931 8.636 -29.046 1.00 83.44 88 CYS A N 1
ATOM 689 C CA . CYS A 1 88 ? 30.599 8.894 -29.590 1.00 83.44 88 CYS A CA 1
ATOM 690 C C . CYS A 1 88 ? 30.539 10.204 -30.383 1.00 83.44 88 CYS A C 1
ATOM 692 O O . CYS A 1 88 ? 30.002 10.194 -31.487 1.00 83.44 88 CYS A O 1
ATOM 694 N N . ILE A 1 89 ? 31.105 11.306 -29.884 1.00 83.62 89 ILE A N 1
ATOM 695 C CA . ILE A 1 89 ? 31.117 12.612 -30.577 1.00 83.62 89 ILE A CA 1
ATOM 696 C C . ILE A 1 89 ? 31.933 12.544 -31.870 1.00 83.62 89 ILE A C 1
ATOM 698 O O . ILE A 1 89 ? 31.471 12.960 -32.939 1.00 83.62 89 ILE A O 1
ATOM 702 N N . ASN A 1 90 ? 33.126 11.956 -31.798 1.00 80.94 90 ASN A N 1
ATOM 703 C CA . ASN A 1 90 ? 34.035 11.872 -32.937 1.00 80.94 90 ASN A CA 1
ATOM 704 C C . ASN A 1 90 ? 33.487 10.955 -34.041 1.00 80.94 90 ASN A C 1
ATOM 706 O O . ASN A 1 90 ? 33.570 11.276 -35.234 1.00 80.94 90 ASN A O 1
ATOM 710 N N . THR A 1 91 ? 32.872 9.836 -33.649 1.00 76.44 91 THR A N 1
ATOM 711 C CA . THR A 1 91 ? 32.430 8.779 -34.571 1.00 76.44 91 THR A CA 1
ATOM 712 C C . THR A 1 91 ? 30.935 8.787 -34.876 1.00 76.44 91 THR A C 1
ATOM 714 O O . THR A 1 91 ? 30.511 8.049 -35.768 1.00 76.44 91 THR A O 1
ATOM 717 N N . ALA A 1 92 ? 30.132 9.647 -34.234 1.00 66.88 92 ALA A N 1
ATOM 718 C CA . ALA A 1 92 ? 28.760 9.906 -34.662 1.00 66.88 92 ALA A CA 1
ATOM 719 C C . ALA A 1 92 ? 28.790 10.361 -36.126 1.00 66.88 92 ALA A C 1
ATOM 721 O O . ALA A 1 92 ? 29.288 11.425 -36.476 1.00 66.88 92 ALA A O 1
ATOM 722 N N . ARG A 1 93 ? 28.333 9.509 -37.028 1.00 63.59 93 ARG A N 1
ATOM 723 C CA . ARG A 1 93 ? 28.236 9.778 -38.463 1.00 63.59 93 ARG A CA 1
ATOM 724 C C . ARG A 1 93 ? 26.908 9.216 -38.932 1.00 63.59 93 ARG A C 1
ATOM 726 O O . ARG A 1 93 ? 26.286 8.424 -38.221 1.00 63.59 93 ARG A O 1
ATOM 733 N N . GLU A 1 94 ? 26.543 9.535 -40.166 1.00 56.62 94 GLU A N 1
ATOM 734 C CA . GLU A 1 94 ? 25.435 8.900 -40.886 1.00 56.62 94 GLU A CA 1
ATOM 735 C C . GLU A 1 94 ? 25.458 7.358 -40.755 1.00 56.62 94 GLU A C 1
ATOM 737 O O . GLU A 1 94 ? 24.415 6.725 -40.634 1.00 56.62 94 GLU A O 1
ATOM 742 N N . ASN A 1 95 ? 26.643 6.748 -40.629 1.00 56.66 95 ASN A N 1
ATOM 743 C CA . ASN A 1 95 ? 26.800 5.292 -40.556 1.00 56.66 95 ASN A CA 1
ATOM 744 C C . ASN A 1 95 ? 26.775 4.681 -39.137 1.00 56.66 95 ASN A C 1
ATOM 746 O O . ASN A 1 95 ? 26.671 3.461 -39.031 1.00 56.66 95 ASN A O 1
ATOM 750 N N . ASN A 1 96 ? 26.830 5.472 -38.051 1.00 71.19 96 ASN A N 1
ATOM 751 C CA . ASN A 1 96 ? 26.715 4.955 -36.673 1.00 71.19 96 ASN A CA 1
ATOM 752 C C . ASN A 1 96 ? 25.566 5.637 -35.918 1.00 71.19 96 ASN A C 1
ATOM 754 O O . ASN A 1 96 ? 25.726 6.491 -35.041 1.00 71.19 96 ASN A O 1
ATOM 758 N N . PHE A 1 97 ? 24.363 5.219 -36.302 1.00 75.94 97 PHE A N 1
ATOM 759 C CA . PHE A 1 97 ? 23.101 5.782 -35.840 1.00 75.94 97 PHE A CA 1
ATOM 760 C C . PHE A 1 97 ? 22.856 5.596 -34.330 1.00 75.94 97 PHE A C 1
ATOM 762 O O . PHE A 1 97 ? 22.125 6.374 -33.717 1.00 75.94 97 PHE A O 1
ATOM 769 N N . SER A 1 98 ? 23.465 4.576 -33.715 1.00 81.25 98 SER A N 1
ATOM 770 C CA . SER A 1 98 ? 23.317 4.304 -32.282 1.00 81.25 98 SER A CA 1
ATOM 771 C C . SER A 1 98 ? 24.045 5.346 -31.427 1.00 81.25 98 SER A C 1
ATOM 773 O O . SER A 1 98 ? 23.458 5.875 -30.480 1.00 81.25 98 SER A O 1
ATOM 775 N N . LYS A 1 99 ? 25.274 5.715 -31.820 1.00 83.50 99 LYS A N 1
ATOM 776 C CA . LYS A 1 99 ? 26.062 6.790 -31.191 1.00 83.50 99 LYS A CA 1
ATOM 777 C C . LYS A 1 99 ? 25.402 8.155 -31.358 1.00 83.50 99 LYS A C 1
ATOM 779 O O . LYS A 1 99 ? 25.251 8.880 -30.379 1.00 83.50 99 LYS A O 1
ATOM 784 N N . PHE A 1 100 ? 24.916 8.460 -32.563 1.00 81.94 100 PHE A N 1
ATOM 785 C CA . PHE A 1 100 ? 24.175 9.698 -32.826 1.00 81.94 100 PHE A CA 1
ATOM 786 C C . PHE A 1 100 ? 22.958 9.843 -31.899 1.00 81.94 100 PHE A C 1
ATOM 788 O O . PHE A 1 100 ? 22.813 10.857 -31.226 1.00 81.94 100 PHE A O 1
ATOM 795 N N . LYS A 1 101 ? 22.132 8.795 -31.778 1.00 83.38 101 LYS A N 1
ATOM 796 C CA . LYS A 1 101 ? 20.966 8.799 -30.881 1.00 83.38 101 LYS A CA 1
ATOM 797 C C . LYS A 1 101 ? 21.328 9.001 -29.415 1.00 83.38 101 LYS A C 1
ATOM 799 O O . LYS A 1 101 ? 20.573 9.655 -28.702 1.00 83.38 101 LYS A O 1
ATOM 804 N N . LEU A 1 102 ? 22.433 8.413 -28.956 1.00 87.62 102 LEU A N 1
ATOM 805 C CA . LEU A 1 102 ? 22.891 8.620 -27.587 1.00 87.62 102 LEU A CA 1
ATOM 806 C C . LEU A 1 102 ? 23.236 10.095 -27.350 1.00 87.62 102 LEU A C 1
ATOM 808 O O . LEU A 1 102 ? 22.775 10.655 -26.360 1.00 87.62 102 LEU A O 1
ATOM 812 N N . LEU A 1 103 ? 23.961 10.732 -28.274 1.00 87.19 103 LEU A N 1
ATOM 813 C CA . LEU A 1 103 ? 24.275 12.161 -28.184 1.00 87.19 103 LEU A CA 1
ATOM 814 C C . LEU A 1 103 ? 23.018 13.026 -28.195 1.00 87.19 103 LEU A C 1
ATOM 816 O O . LEU A 1 103 ? 22.887 13.889 -27.337 1.00 87.19 103 LEU A O 1
ATOM 820 N N . THR A 1 104 ? 22.061 12.755 -29.086 1.00 86.31 104 THR A N 1
ATOM 821 C CA . THR A 1 104 ? 20.791 13.493 -29.114 1.00 86.31 104 THR A CA 1
ATOM 822 C C . THR A 1 104 ? 20.052 13.382 -27.778 1.00 86.31 104 THR A C 1
ATOM 824 O O . THR A 1 104 ? 19.585 14.382 -27.247 1.00 86.31 104 THR A O 1
ATOM 827 N N . VAL A 1 105 ? 19.990 12.189 -27.175 1.00 88.12 105 VAL A N 1
ATOM 828 C CA . VAL A 1 105 ? 19.364 12.025 -25.851 1.00 88.12 105 VAL A CA 1
ATOM 829 C C . VAL A 1 105 ? 20.088 12.844 -24.780 1.00 88.12 105 VAL A C 1
ATOM 831 O O . VAL A 1 105 ? 19.428 13.422 -23.922 1.00 88.12 105 VAL A O 1
ATOM 834 N N . LEU A 1 106 ? 21.420 12.907 -24.814 1.00 88.75 106 LEU A N 1
ATOM 835 C CA . LEU A 1 106 ? 22.207 13.667 -23.839 1.00 88.75 106 LEU A CA 1
ATOM 836 C C . LEU A 1 106 ? 22.072 15.185 -24.014 1.00 88.75 106 LEU A C 1
ATOM 838 O O . LEU A 1 106 ? 21.981 15.900 -23.019 1.00 88.75 106 LEU A O 1
ATOM 842 N N . VAL A 1 107 ? 22.010 15.662 -25.257 1.00 88.75 107 VAL A N 1
ATOM 843 C CA . VAL A 1 107 ? 21.742 17.067 -25.592 1.00 88.75 107 VAL A CA 1
ATOM 844 C C . VAL A 1 107 ? 20.384 17.501 -25.043 1.00 88.75 107 VAL A C 1
ATOM 846 O O . VAL A 1 107 ? 20.318 18.477 -24.308 1.00 88.75 107 VAL A O 1
ATOM 849 N N . HIS A 1 108 ? 19.319 16.736 -25.294 1.00 85.31 108 HIS A N 1
ATOM 850 C CA . HIS A 1 108 ? 17.994 17.049 -24.743 1.00 85.31 108 HIS A CA 1
ATOM 851 C C . HIS A 1 108 ? 17.964 16.937 -23.209 1.00 85.31 108 HIS A C 1
ATOM 853 O O . HIS A 1 108 ? 17.371 17.771 -22.524 1.00 85.31 108 HIS A O 1
ATOM 859 N N . ALA A 1 109 ? 18.669 15.953 -22.641 1.00 85.94 109 ALA A N 1
ATOM 860 C CA . ALA A 1 109 ? 18.761 15.793 -21.192 1.00 85.94 109 ALA A CA 1
ATOM 861 C C . ALA A 1 109 ? 19.434 16.993 -20.498 1.00 85.94 109 ALA A C 1
ATOM 863 O O . ALA A 1 109 ? 19.061 17.302 -19.365 1.00 85.94 109 ALA A O 1
ATOM 864 N N . LYS A 1 110 ? 20.365 17.696 -21.169 1.00 85.44 110 LYS A N 1
ATOM 865 C CA . LYS A 1 110 ? 20.959 18.959 -20.682 1.00 85.44 110 LYS A CA 1
ATOM 866 C C . LYS A 1 110 ? 19.887 20.011 -20.378 1.00 85.44 110 LYS A C 1
ATOM 868 O O . LYS A 1 110 ? 20.029 20.772 -19.427 1.00 85.44 110 LYS A O 1
ATOM 873 N N . GLU A 1 111 ? 18.801 20.020 -21.146 1.00 85.06 111 GLU A N 1
ATOM 874 C CA . GLU A 1 111 ? 17.674 20.951 -21.012 1.00 85.06 111 GLU A CA 1
ATOM 875 C C . GLU A 1 111 ? 16.543 20.399 -20.124 1.00 85.06 111 GLU A C 1
ATOM 877 O O . GLU A 1 111 ? 15.462 20.978 -20.046 1.00 85.06 111 GLU A O 1
ATOM 882 N N . ASN A 1 112 ? 16.777 19.279 -19.425 1.00 80.81 112 ASN A N 1
ATOM 883 C CA . ASN A 1 112 ? 15.756 18.491 -18.723 1.00 80.81 112 ASN A CA 1
ATOM 884 C C . ASN A 1 112 ? 14.630 17.957 -19.631 1.00 80.81 112 ASN A C 1
ATOM 886 O O . ASN A 1 112 ? 13.574 17.553 -19.128 1.00 80.81 112 ASN A O 1
ATOM 890 N N . ASP A 1 113 ? 14.853 17.886 -20.946 1.00 83.12 113 ASP A N 1
ATOM 891 C CA . ASP A 1 113 ? 13.938 17.233 -21.872 1.00 83.12 113 ASP A CA 1
ATOM 892 C C . ASP A 1 113 ? 14.264 15.736 -21.984 1.00 83.12 113 ASP A C 1
ATOM 894 O O . ASP A 1 113 ? 15.325 15.309 -22.437 1.00 83.12 113 ASP A O 1
ATOM 898 N N . PHE A 1 114 ? 13.307 14.907 -21.571 1.00 82.75 114 PHE A N 1
ATOM 899 C CA . PHE A 1 114 ? 13.401 13.451 -21.659 1.00 82.75 114 PHE A CA 1
ATOM 900 C C . PHE A 1 114 ? 12.394 12.864 -22.644 1.00 82.75 114 PHE A C 1
ATOM 902 O O . PHE A 1 114 ? 12.176 11.649 -22.619 1.00 82.75 114 PHE A O 1
ATOM 909 N N . SER A 1 115 ? 11.775 13.689 -23.494 1.00 76.88 115 SER A N 1
ATOM 910 C CA . SER A 1 115 ? 10.780 13.288 -24.491 1.00 76.88 115 SER A CA 1
ATOM 911 C C . SER A 1 115 ? 11.258 12.080 -25.302 1.00 76.88 115 SER A C 1
ATOM 913 O O . SER A 1 115 ? 10.584 11.055 -25.312 1.00 76.88 115 SER A O 1
ATOM 915 N N . LEU A 1 116 ? 12.485 12.107 -25.829 1.00 75.50 116 LEU A N 1
ATOM 916 C CA . LEU A 1 116 ? 13.089 11.035 -26.641 1.00 75.50 116 LEU A CA 1
ATOM 917 C C . LEU A 1 116 ? 13.178 9.659 -25.954 1.00 75.50 116 LEU A C 1
ATOM 919 O O . LEU A 1 116 ? 13.319 8.632 -26.623 1.00 75.50 116 LEU A O 1
ATOM 923 N N . ILE A 1 117 ? 13.095 9.623 -24.622 1.00 77.56 117 ILE A N 1
ATOM 924 C CA . ILE A 1 117 ? 13.131 8.401 -23.805 1.00 77.56 117 ILE A CA 1
ATOM 925 C C . ILE A 1 117 ? 11.887 8.245 -22.909 1.00 77.56 117 ILE A C 1
ATOM 927 O O . ILE A 1 117 ? 11.791 7.292 -22.118 1.00 77.56 117 ILE A O 1
ATOM 931 N N . SER A 1 118 ? 10.914 9.156 -23.020 1.00 66.94 118 SER A N 1
ATOM 932 C CA . SER A 1 118 ? 9.653 9.132 -22.282 1.00 66.94 118 SER A CA 1
ATOM 933 C C . SER A 1 118 ? 8.657 8.166 -22.934 1.00 66.94 118 SER A C 1
ATOM 935 O O . SER A 1 118 ? 8.844 7.660 -24.040 1.00 66.94 118 SER A O 1
ATOM 937 N N . ARG A 1 119 ? 7.598 7.806 -22.197 1.00 53.25 119 ARG A N 1
ATOM 938 C CA . ARG A 1 119 ? 6.556 6.894 -22.706 1.00 53.25 119 ARG A CA 1
ATOM 939 C C . ARG A 1 119 ? 5.705 7.565 -23.780 1.00 53.25 119 ARG A C 1
ATOM 941 O O . ARG A 1 119 ? 5.227 6.869 -24.662 1.00 53.25 119 ARG A O 1
ATOM 948 N N . GLU A 1 120 ? 5.552 8.880 -23.691 1.00 49.41 120 GLU A N 1
ATOM 949 C CA . GLU A 1 120 ? 4.687 9.677 -24.557 1.00 49.41 120 GLU A CA 1
ATOM 950 C C . GLU A 1 120 ? 5.266 9.793 -25.971 1.00 49.41 120 GLU A C 1
ATOM 952 O O . GLU A 1 120 ? 4.540 9.552 -26.928 1.00 49.41 120 GLU A O 1
ATOM 957 N N . ALA A 1 121 ? 6.578 10.008 -26.138 1.00 48.00 121 ALA A N 1
ATOM 958 C CA . ALA A 1 121 ? 7.170 10.112 -27.479 1.00 48.00 121 ALA A CA 1
ATOM 959 C C . ALA A 1 121 ? 7.251 8.773 -28.237 1.00 48.00 121 ALA A C 1
ATOM 961 O O . ALA A 1 121 ? 7.232 8.749 -29.468 1.00 48.00 121 ALA A O 1
ATOM 962 N N . LEU A 1 122 ? 7.306 7.642 -27.522 1.00 44.72 122 LEU A N 1
ATOM 963 C CA . LEU A 1 122 ? 7.256 6.307 -28.136 1.00 44.72 122 LEU A CA 1
ATOM 964 C C . LEU A 1 122 ? 5.869 5.968 -28.704 1.00 44.72 122 LEU A C 1
ATOM 966 O O . LEU A 1 122 ? 5.783 5.126 -29.597 1.00 44.72 122 LEU A O 1
ATOM 970 N N . CYS A 1 123 ? 4.809 6.629 -28.227 1.00 40.81 123 CYS A N 1
ATOM 971 C CA . CYS A 1 123 ? 3.453 6.480 -28.759 1.00 40.81 123 CYS A CA 1
ATOM 972 C C . CYS A 1 123 ? 3.195 7.341 -30.007 1.00 40.81 123 CYS A C 1
ATOM 974 O O . CYS A 1 123 ? 2.274 7.036 -30.755 1.00 40.81 123 CYS A O 1
ATOM 976 N N . VAL A 1 124 ? 3.992 8.389 -30.249 1.00 40.81 124 VAL A N 1
ATOM 977 C CA . VAL A 1 124 ? 3.786 9.316 -31.381 1.00 40.81 124 VAL A CA 1
ATOM 978 C C . VAL A 1 124 ? 4.425 8.798 -32.679 1.00 40.81 124 VAL A C 1
ATOM 980 O O . VAL A 1 124 ? 3.887 9.021 -33.755 1.00 40.81 124 VAL A O 1
ATOM 983 N N . ASN A 1 125 ? 5.531 8.046 -32.598 1.00 37.34 125 ASN A N 1
ATOM 984 C CA . ASN A 1 125 ? 6.298 7.613 -33.781 1.00 37.34 125 ASN A CA 1
ATOM 985 C C . ASN A 1 125 ? 6.145 6.129 -34.159 1.00 37.34 125 ASN A C 1
ATOM 987 O O . ASN A 1 125 ? 6.798 5.654 -35.091 1.00 37.34 125 ASN A O 1
ATOM 991 N N . HIS A 1 126 ? 5.289 5.383 -33.463 1.00 39.09 126 HIS A N 1
ATOM 992 C CA . HIS A 1 126 ? 4.893 4.035 -33.859 1.00 39.09 126 HIS A CA 1
ATOM 993 C C . HIS A 1 126 ? 3.377 4.007 -34.057 1.00 39.09 126 HIS A C 1
ATOM 995 O O . HIS A 1 126 ? 2.669 4.397 -33.130 1.00 39.09 126 HIS A O 1
ATOM 1001 N N . PRO A 1 127 ? 2.847 3.504 -35.192 1.00 39.56 127 PRO A N 1
ATOM 1002 C CA . PRO A 1 127 ? 1.458 3.075 -35.212 1.00 39.56 127 PRO A CA 1
ATOM 1003 C C . PRO A 1 127 ? 1.341 1.994 -34.140 1.00 39.56 127 PRO A C 1
ATOM 1005 O O . PRO A 1 127 ? 1.922 0.912 -34.265 1.00 39.56 127 PRO A O 1
ATOM 1008 N N . VAL A 1 128 ? 0.693 2.340 -33.029 1.00 45.34 128 VAL A N 1
ATOM 1009 C CA . VAL A 1 128 ? 0.442 1.409 -31.935 1.00 45.34 128 VAL A CA 1
ATOM 1010 C C . VAL A 1 128 ? -0.320 0.251 -32.564 1.00 45.34 128 VAL A C 1
ATOM 1012 O O . VAL A 1 128 ? -1.394 0.458 -33.126 1.00 45.34 128 VAL A O 1
ATOM 1015 N N . SER A 1 129 ? 0.263 -0.952 -32.570 1.00 45.97 129 SER A N 1
ATOM 1016 C CA . SER A 1 129 ? -0.421 -2.096 -33.171 1.00 45.97 129 SER A CA 1
ATOM 1017 C C . SER A 1 129 ? -1.764 -2.277 -32.461 1.00 45.97 129 SER A C 1
ATOM 1019 O O . SER A 1 129 ? -1.837 -2.071 -31.249 1.00 45.97 129 SER A O 1
ATOM 1021 N N . GLU A 1 130 ? -2.829 -2.683 -33.157 1.00 50.50 130 GLU A N 1
ATOM 1022 C CA . GLU A 1 130 ? -4.120 -2.967 -32.501 1.00 50.50 130 GLU A CA 1
ATOM 1023 C C . GLU A 1 130 ? -3.959 -3.934 -31.320 1.00 50.50 130 GLU A C 1
ATOM 1025 O O . GLU A 1 130 ? -4.668 -3.835 -30.323 1.00 50.50 130 GLU A O 1
ATOM 1030 N N . ARG A 1 131 ? -2.956 -4.819 -31.384 1.00 52.50 131 ARG A N 1
ATOM 1031 C CA . ARG A 1 131 ? -2.554 -5.714 -30.296 1.00 52.50 131 ARG A CA 1
ATOM 1032 C C . ARG A 1 131 ? -2.000 -4.980 -29.079 1.00 52.50 131 ARG A C 1
ATOM 1034 O O . ARG A 1 131 ? -2.257 -5.405 -27.955 1.00 52.50 131 ARG A O 1
ATOM 1041 N N . ASP A 1 132 ? -1.228 -3.923 -29.284 1.00 46.88 132 ASP A N 1
ATOM 1042 C CA . ASP A 1 132 ? -0.670 -3.102 -28.212 1.00 46.88 132 ASP A CA 1
ATOM 1043 C C . ASP A 1 132 ? -1.716 -2.128 -27.665 1.00 46.88 132 ASP A C 1
ATOM 1045 O O . ASP A 1 132 ? -1.813 -2.006 -26.449 1.00 46.88 132 ASP A O 1
ATOM 1049 N N . ILE A 1 133 ? -2.598 -1.575 -28.509 1.00 54.56 133 ILE A N 1
ATOM 1050 C CA . ILE A 1 133 ? -3.794 -0.832 -28.072 1.00 54.56 133 ILE A CA 1
ATOM 1051 C C . ILE A 1 133 ? -4.690 -1.741 -27.223 1.00 54.56 133 ILE A C 1
ATOM 1053 O O . ILE A 1 133 ? -5.079 -1.364 -26.121 1.00 54.56 133 ILE A O 1
ATOM 1057 N N . GLN A 1 134 ? -4.957 -2.973 -27.666 1.00 52.00 134 GLN A N 1
ATOM 1058 C CA . GLN A 1 134 ? -5.719 -3.958 -26.894 1.00 52.00 134 GLN A CA 1
ATOM 1059 C C . GLN A 1 134 ? -4.995 -4.379 -25.613 1.00 52.00 134 GLN A C 1
ATOM 1061 O O . GLN A 1 134 ? -5.651 -4.584 -24.596 1.00 52.00 134 GLN A O 1
ATOM 1066 N N . LYS A 1 135 ? -3.662 -4.502 -25.607 1.00 53.28 135 LYS A N 1
ATOM 1067 C CA . LYS A 1 135 ? -2.895 -4.781 -24.380 1.00 53.28 135 LYS A CA 1
ATOM 1068 C C . LYS A 1 135 ? -2.913 -3.607 -23.407 1.00 53.28 135 LYS A C 1
ATOM 1070 O O . LYS A 1 135 ? -2.993 -3.858 -22.209 1.00 53.28 135 LYS A O 1
ATOM 1075 N N . GLU A 1 136 ? -2.851 -2.365 -23.882 1.00 43.88 136 GLU A N 1
ATOM 1076 C CA . GLU A 1 136 ? -2.944 -1.150 -23.062 1.00 43.88 136 GLU A CA 1
ATOM 1077 C C . GLU A 1 136 ? -4.370 -0.999 -22.499 1.00 43.88 136 GLU A C 1
ATOM 1079 O O . GLU A 1 136 ? -4.545 -0.823 -21.292 1.00 43.88 136 GLU A O 1
ATOM 1084 N N . GLN A 1 137 ? -5.396 -1.199 -23.336 1.00 52.16 137 GLN A N 1
ATOM 1085 C CA . GLN A 1 137 ? -6.807 -1.234 -22.935 1.00 52.16 137 GLN A CA 1
ATOM 1086 C C . GLN A 1 137 ? -7.091 -2.376 -21.950 1.00 52.16 137 GLN A C 1
ATOM 1088 O O . GLN A 1 137 ? -7.806 -2.177 -20.973 1.00 52.16 137 GLN A O 1
ATOM 1093 N N . ASN A 1 138 ? -6.500 -3.557 -22.142 1.00 51.84 138 ASN A N 1
ATOM 1094 C CA . ASN A 1 138 ? -6.636 -4.680 -21.210 1.00 51.84 138 ASN A CA 1
ATOM 1095 C C . ASN A 1 138 ? -5.771 -4.523 -19.946 1.00 51.84 138 ASN A C 1
ATOM 1097 O O . ASN A 1 138 ? -6.112 -5.110 -18.924 1.00 51.84 138 ASN A O 1
ATOM 1101 N N . ARG A 1 139 ? -4.690 -3.728 -19.972 1.00 49.69 139 ARG A N 1
ATOM 1102 C CA . ARG A 1 139 ? -3.891 -3.378 -18.779 1.00 49.69 139 ARG A CA 1
ATOM 1103 C C . ARG A 1 139 ? -4.564 -2.324 -17.907 1.00 49.69 139 ARG A C 1
ATOM 1105 O O . ARG A 1 139 ? -4.415 -2.388 -16.691 1.00 49.69 139 ARG A O 1
ATOM 1112 N N . ASN A 1 140 ? -5.291 -1.387 -18.515 1.00 44.12 140 ASN A N 1
ATOM 1113 C CA . ASN A 1 140 ? -6.024 -0.334 -17.807 1.00 44.12 140 ASN A CA 1
ATOM 1114 C C . ASN A 1 140 ? -7.481 -0.707 -17.491 1.00 44.12 140 ASN A C 1
ATOM 1116 O O . ASN A 1 140 ? -8.147 0.009 -16.743 1.00 44.12 140 ASN A O 1
ATOM 1120 N N . LYS A 1 141 ? -7.985 -1.839 -17.998 1.00 54.41 141 LYS A N 1
ATOM 1121 C CA . LYS A 1 141 ? -9.233 -2.422 -17.503 1.00 54.41 141 LYS A CA 1
ATOM 1122 C C . LYS A 1 141 ? -9.014 -2.874 -16.064 1.00 54.41 141 LYS A C 1
ATOM 1124 O O . LYS A 1 141 ? -8.322 -3.858 -15.806 1.00 54.41 141 LYS A O 1
ATOM 1129 N N . LYS A 1 142 ? -9.632 -2.154 -15.122 1.00 57.31 142 LYS A N 1
ATOM 1130 C CA . LYS A 1 142 ? -9.846 -2.653 -13.761 1.00 57.31 142 LYS A CA 1
ATOM 1131 C C . LYS A 1 142 ? -10.436 -4.056 -13.888 1.00 57.31 142 LYS A C 1
ATOM 1133 O O . LYS A 1 142 ? -11.472 -4.231 -14.528 1.00 57.31 142 LYS A O 1
ATOM 1138 N N . LEU A 1 143 ? -9.734 -5.046 -13.339 1.00 66.44 143 LEU A N 1
ATOM 1139 C CA . LEU A 1 143 ? -10.219 -6.421 -13.305 1.00 66.44 143 LEU A CA 1
ATOM 1140 C C . LEU A 1 143 ? -11.620 -6.418 -12.697 1.00 66.44 143 LEU A C 1
ATOM 1142 O O . LEU A 1 143 ? -11.858 -5.772 -11.674 1.00 66.44 143 LEU A O 1
ATOM 1146 N N . THR A 1 144 ? -12.542 -7.134 -13.329 1.00 74.31 144 THR A N 1
ATOM 1147 C CA . THR A 1 144 ? -13.875 -7.332 -12.750 1.00 74.31 144 THR A CA 1
ATOM 1148 C C . THR A 1 144 ? -13.747 -8.083 -11.422 1.00 74.31 144 THR A C 1
ATOM 1150 O O . THR A 1 144 ? -12.808 -8.864 -11.236 1.00 74.31 144 THR A O 1
ATOM 1153 N N . ALA A 1 145 ? -14.690 -7.879 -10.497 1.00 66.56 145 ALA A N 1
ATOM 1154 C CA . ALA A 1 145 ? -14.688 -8.564 -9.200 1.00 66.56 145 ALA A CA 1
ATOM 1155 C C . ALA A 1 145 ? -14.548 -10.092 -9.359 1.00 66.56 145 ALA A C 1
ATOM 1157 O O . ALA A 1 145 ? -13.723 -10.713 -8.693 1.00 66.56 145 ALA A O 1
ATOM 1158 N N . HIS A 1 146 ? -15.244 -10.660 -10.348 1.00 73.19 146 HIS A N 1
ATOM 1159 C CA . HIS A 1 146 ? -15.170 -12.077 -10.693 1.00 73.19 146 HIS A CA 1
ATOM 1160 C C . HIS A 1 146 ? -13.771 -12.523 -11.160 1.00 73.19 146 HIS A C 1
ATOM 1162 O O . HIS A 1 146 ? -13.270 -13.572 -10.761 1.00 73.19 146 HIS A O 1
ATOM 1168 N N . GLN A 1 147 ? -13.077 -11.717 -11.970 1.00 73.75 147 GLN A N 1
ATOM 1169 C CA . GLN A 1 147 ? -11.705 -12.030 -12.393 1.00 73.75 147 GLN A CA 1
ATOM 1170 C C . GLN A 1 147 ? -10.715 -11.979 -11.225 1.00 73.75 147 GLN A C 1
ATOM 1172 O O . GLN A 1 147 ? -9.824 -12.827 -11.140 1.00 73.75 147 GLN A O 1
ATOM 1177 N N . ILE A 1 148 ? -10.870 -11.011 -10.316 1.00 71.69 148 ILE A N 1
ATOM 1178 C CA . ILE A 1 148 ? -10.067 -10.930 -9.086 1.00 71.69 148 ILE A CA 1
ATOM 1179 C C . ILE A 1 148 ? -10.282 -12.190 -8.243 1.00 71.69 148 ILE A C 1
ATOM 1181 O O . ILE A 1 148 ? -9.317 -12.774 -7.746 1.00 71.69 148 ILE A O 1
ATOM 1185 N N . GLU A 1 149 ? -11.527 -12.637 -8.122 1.00 71.50 149 GLU A N 1
ATOM 1186 C CA . GLU A 1 149 ? -11.902 -13.839 -7.382 1.00 71.50 149 GLU A CA 1
ATOM 1187 C C . GLU A 1 149 ? -11.299 -15.112 -7.991 1.00 71.50 149 GLU A C 1
ATOM 1189 O O . GLU A 1 149 ? -10.660 -15.886 -7.277 1.00 71.50 149 GLU A O 1
ATOM 1194 N N . ILE A 1 150 ? -11.358 -15.281 -9.318 1.00 79.56 150 ILE A N 1
ATOM 1195 C CA . ILE A 1 150 ? -10.699 -16.400 -10.015 1.00 79.56 150 ILE A CA 1
ATOM 1196 C C . ILE A 1 150 ? -9.184 -16.393 -9.764 1.00 79.56 150 ILE A C 1
ATOM 1198 O O . ILE A 1 150 ? -8.584 -17.447 -9.527 1.00 79.56 150 ILE A O 1
ATOM 1202 N N . ILE A 1 151 ? -8.538 -15.224 -9.816 1.00 77.12 151 ILE A N 1
ATOM 1203 C CA . ILE A 1 151 ? -7.097 -15.100 -9.547 1.00 77.12 151 ILE A CA 1
ATOM 1204 C C . ILE A 1 151 ? -6.788 -15.497 -8.099 1.00 77.12 151 ILE A C 1
ATOM 1206 O O . ILE A 1 151 ? -5.842 -16.259 -7.866 1.00 77.12 151 ILE A O 1
ATOM 1210 N N . ARG A 1 152 ? -7.592 -15.034 -7.132 1.00 75.94 152 ARG A N 1
ATOM 1211 C CA . ARG A 1 152 ? -7.465 -15.413 -5.715 1.00 75.94 152 ARG A CA 1
ATOM 1212 C C . ARG A 1 152 ? -7.642 -16.919 -5.526 1.00 75.94 152 ARG A C 1
ATOM 1214 O O . ARG A 1 152 ? -6.790 -17.531 -4.888 1.00 75.94 152 ARG A O 1
ATOM 1221 N N . ALA A 1 153 ? -8.650 -17.529 -6.148 1.00 80.62 153 ALA A N 1
ATOM 1222 C CA . ALA A 1 153 ? -8.910 -18.967 -6.076 1.00 80.62 153 ALA A CA 1
ATOM 1223 C C . ALA A 1 153 ? -7.762 -19.802 -6.671 1.00 80.62 153 ALA A C 1
ATOM 1225 O O . ALA A 1 153 ? -7.305 -20.770 -6.059 1.00 80.62 153 ALA A O 1
ATOM 1226 N N . LYS A 1 154 ? -7.224 -19.401 -7.833 1.00 84.94 154 LYS A N 1
ATOM 1227 C CA . LYS A 1 154 ? -6.051 -20.060 -8.436 1.00 84.94 154 LYS A CA 1
ATOM 1228 C C . LYS A 1 154 ? -4.816 -19.948 -7.542 1.00 84.94 154 LYS A C 1
ATOM 1230 O O . LYS A 1 154 ? -4.094 -20.933 -7.378 1.00 84.94 154 LYS A O 1
ATOM 1235 N N . LYS A 1 155 ? -4.579 -18.770 -6.951 1.00 80.69 155 LYS A N 1
ATOM 1236 C CA . LYS A 1 155 ? -3.473 -18.553 -6.009 1.00 80.69 155 LYS A CA 1
ATOM 1237 C C . LYS A 1 155 ? -3.649 -19.418 -4.758 1.00 80.69 155 LYS A C 1
ATOM 1239 O O . LYS A 1 155 ? -2.708 -20.110 -4.394 1.00 80.69 155 LYS A O 1
ATOM 1244 N N . ALA A 1 156 ? -4.843 -19.445 -4.168 1.00 82.00 156 ALA A N 1
ATOM 1245 C CA . ALA A 1 156 ? -5.167 -20.279 -3.013 1.00 82.00 156 ALA A CA 1
ATOM 1246 C C . ALA A 1 156 ? -4.913 -21.765 -3.306 1.00 82.00 156 ALA A C 1
ATOM 1248 O O . ALA A 1 156 ? -4.170 -22.413 -2.576 1.00 82.00 156 ALA A O 1
ATOM 1249 N N . LYS A 1 157 ? -5.432 -22.286 -4.428 1.00 86.38 157 LYS A N 1
ATOM 1250 C CA . LYS A 1 157 ? -5.237 -23.688 -4.832 1.00 86.38 157 LYS A CA 1
ATOM 1251 C C . LYS A 1 157 ? -3.760 -24.047 -4.991 1.00 86.38 157 LYS A C 1
ATOM 1253 O O . LYS A 1 157 ? -3.345 -25.117 -4.558 1.00 86.38 157 LYS A O 1
ATOM 1258 N N . LYS A 1 158 ? -2.965 -23.158 -5.595 1.00 85.94 158 LYS A N 1
ATOM 1259 C CA . LYS A 1 158 ? -1.518 -23.360 -5.730 1.00 85.94 158 LYS A CA 1
ATOM 1260 C C . LYS A 1 158 ? -0.828 -23.381 -4.364 1.00 85.94 158 LYS A C 1
ATOM 1262 O O . LYS A 1 158 ? -0.097 -24.314 -4.070 1.00 85.94 158 LYS A O 1
ATOM 1267 N N . MET A 1 159 ? -1.105 -22.395 -3.514 1.00 86.12 159 MET A N 1
ATOM 1268 C CA . MET A 1 159 ? -0.474 -22.287 -2.195 1.00 86.12 159 MET A CA 1
ATOM 1269 C C . MET A 1 159 ? -0.825 -23.464 -1.277 1.00 86.12 159 MET A C 1
ATOM 1271 O O . MET A 1 159 ? 0.062 -23.977 -0.608 1.00 86.12 159 MET A O 1
ATOM 1275 N N . LYS A 1 160 ? -2.080 -23.933 -1.300 1.00 87.25 160 LYS A N 1
ATOM 1276 C CA . LYS A 1 160 ? -2.537 -25.118 -0.552 1.00 87.25 160 LYS A CA 1
ATOM 1277 C C . LYS A 1 160 ? -1.920 -26.429 -1.048 1.00 87.25 160 LYS A C 1
ATOM 1279 O O . LYS A 1 160 ? -1.824 -27.380 -0.285 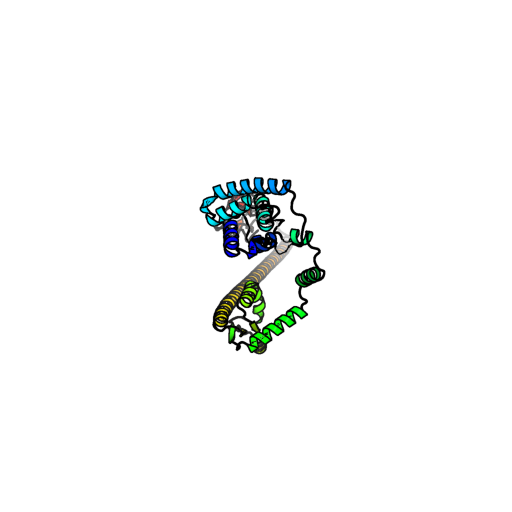1.00 87.25 160 LYS A O 1
ATOM 1284 N N . LYS A 1 161 ? -1.539 -26.499 -2.328 1.00 89.75 161 LYS A N 1
ATOM 1285 C CA . LYS A 1 161 ? -0.836 -27.656 -2.899 1.00 89.75 161 LYS A CA 1
ATOM 1286 C C . LYS A 1 161 ? 0.641 -27.660 -2.506 1.00 89.75 161 LYS A C 1
ATOM 1288 O O . LYS A 1 161 ? 1.190 -28.717 -2.220 1.00 89.75 161 LYS A O 1
ATOM 1293 N N . ASP A 1 162 ? 1.264 -26.485 -2.531 1.00 87.31 162 ASP A N 1
ATOM 1294 C CA . ASP A 1 162 ? 2.711 -26.339 -2.374 1.00 87.31 162 ASP A CA 1
ATOM 1295 C C . ASP A 1 162 ? 3.141 -26.268 -0.891 1.00 87.31 162 ASP A C 1
ATOM 1297 O O . ASP A 1 162 ? 4.296 -26.556 -0.579 1.00 87.31 162 ASP A O 1
ATOM 1301 N N . PHE A 1 163 ? 2.239 -25.897 0.030 1.00 90.94 163 PHE A N 1
ATOM 1302 C CA . PHE A 1 163 ? 2.553 -25.683 1.447 1.00 90.94 163 PHE A CA 1
ATOM 1303 C C . PHE A 1 163 ? 1.476 -26.239 2.386 1.00 90.94 163 PHE A C 1
ATOM 1305 O O . PHE A 1 163 ? 0.282 -26.131 2.113 1.00 90.94 163 PHE A O 1
ATOM 1312 N N . GLN A 1 164 ? 1.911 -26.768 3.534 1.00 88.88 164 GLN A N 1
ATOM 1313 C CA . GLN A 1 164 ? 1.023 -27.156 4.634 1.00 88.88 164 GLN A CA 1
ATOM 1314 C C . GLN A 1 164 ? 0.504 -25.916 5.385 1.00 88.88 164 GLN A C 1
ATOM 1316 O O . GLN A 1 164 ? 1.249 -24.936 5.509 1.00 88.88 164 GLN A O 1
ATOM 1321 N N . PRO A 1 165 ? -0.745 -25.938 5.889 1.00 91.69 165 PRO A N 1
ATOM 1322 C CA . PRO A 1 165 ? -1.279 -24.843 6.685 1.00 91.69 165 PRO A CA 1
ATOM 1323 C C . PRO A 1 165 ? -0.541 -24.736 8.019 1.00 91.69 165 PRO A C 1
ATOM 1325 O O . PRO A 1 165 ? -0.326 -25.729 8.713 1.00 91.69 165 PRO A O 1
ATOM 1328 N N . VAL A 1 166 ? -0.204 -23.509 8.404 1.00 91.12 166 VAL A N 1
ATOM 1329 C CA . VAL A 1 166 ? 0.220 -23.181 9.766 1.00 91.12 166 VAL A CA 1
ATOM 1330 C C . VAL A 1 166 ? -0.900 -22.400 10.428 1.00 91.12 166 VAL A C 1
ATOM 1332 O O . VAL A 1 166 ? -1.211 -21.282 10.011 1.00 91.12 166 VAL A O 1
ATOM 1335 N N . LEU A 1 167 ? -1.489 -22.995 11.461 1.00 92.44 167 LEU A N 1
ATOM 1336 C CA . LEU A 1 167 ? -2.508 -22.350 12.274 1.00 92.44 167 LEU A CA 1
ATOM 1337 C C . LEU A 1 167 ? -1.869 -21.265 13.147 1.00 92.44 167 LEU A C 1
ATOM 1339 O O . LEU A 1 167 ? -0.882 -21.507 13.845 1.00 92.44 167 LEU A O 1
ATOM 1343 N N . VAL A 1 168 ? -2.449 -20.070 13.117 1.00 91.94 168 VAL A N 1
ATOM 1344 C CA . VAL A 1 168 ? -2.060 -18.937 13.955 1.00 91.94 168 VAL A CA 1
ATOM 1345 C C . VAL A 1 168 ? -3.273 -18.484 14.750 1.00 91.94 168 VAL A C 1
ATOM 1347 O O . VAL A 1 168 ? -4.280 -18.073 14.174 1.00 91.94 168 VAL A O 1
ATOM 1350 N N . ASN A 1 169 ? -3.148 -18.539 16.075 1.00 91.94 169 ASN A N 1
ATOM 1351 C CA . ASN A 1 169 ? -4.117 -17.963 16.995 1.00 91.94 169 ASN A CA 1
ATOM 1352 C C . ASN A 1 169 ? -3.731 -16.510 17.293 1.00 91.94 169 ASN A C 1
ATOM 1354 O O . ASN A 1 169 ? -2.632 -16.246 17.783 1.00 91.94 169 ASN A O 1
ATOM 1358 N N . MET A 1 170 ? -4.619 -15.579 16.967 1.00 90.19 170 MET A N 1
ATOM 1359 C CA . MET A 1 170 ? -4.455 -14.153 17.203 1.00 90.19 170 MET A CA 1
ATOM 1360 C C . MET A 1 170 ? -5.319 -13.697 18.386 1.00 90.19 170 MET A C 1
ATOM 1362 O O . MET A 1 170 ? -6.512 -14.008 18.405 1.00 90.19 170 MET A O 1
ATOM 1366 N N . PRO A 1 171 ? -4.757 -12.918 19.331 1.00 89.31 171 PRO A N 1
ATOM 1367 C CA . PRO A 1 171 ? -5.474 -12.391 20.492 1.00 89.31 171 PRO A CA 1
ATOM 1368 C C . PRO A 1 171 ? -6.291 -11.151 20.102 1.00 89.31 171 PRO A C 1
ATOM 1370 O O . PRO A 1 171 ? -5.966 -10.026 20.470 1.00 89.31 171 PRO A O 1
ATOM 1373 N N . ILE A 1 172 ? -7.302 -11.346 19.262 1.00 86.12 172 ILE A N 1
ATOM 1374 C CA . ILE A 1 172 ? -8.209 -10.291 18.814 1.00 86.12 172 ILE A CA 1
ATOM 1375 C C . ILE A 1 172 ? -9.602 -10.869 18.634 1.00 86.12 172 ILE A C 1
ATOM 1377 O O . ILE A 1 172 ? -9.774 -12.002 18.177 1.00 86.12 172 ILE A O 1
ATOM 1381 N N . PHE A 1 173 ? -10.612 -10.074 18.966 1.00 86.38 173 PHE A N 1
ATOM 1382 C CA . PHE A 1 173 ? -11.991 -10.441 18.686 1.00 86.38 173 PHE A CA 1
ATOM 1383 C C . PHE A 1 173 ? -12.225 -10.525 17.163 1.00 86.38 173 PHE A C 1
ATOM 1385 O O . PHE A 1 173 ? -11.898 -9.571 16.453 1.00 86.38 173 PHE A O 1
ATOM 1392 N N . PRO A 1 174 ? -12.824 -1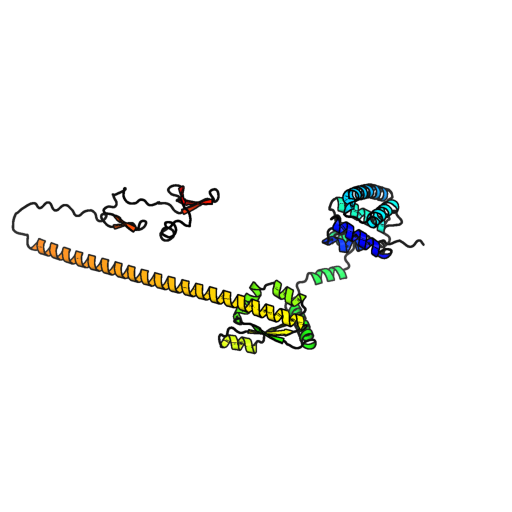1.596 16.609 1.00 84.31 174 PRO A N 1
ATOM 1393 C CA . PRO A 1 174 ? -12.897 -11.757 15.153 1.00 84.31 174 PRO A CA 1
ATOM 1394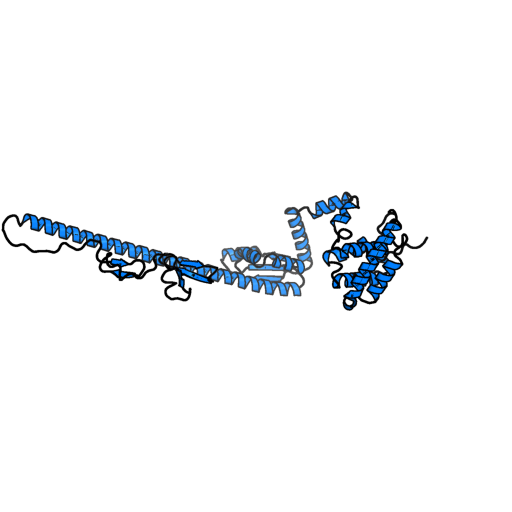 C C . PRO A 1 174 ? -13.615 -10.613 14.413 1.00 84.31 174 PRO A C 1
ATOM 1396 O O . PRO A 1 174 ? -13.196 -10.222 13.323 1.00 84.31 174 PRO A O 1
ATOM 1399 N N . ARG A 1 175 ? -14.642 -9.981 15.011 1.00 80.69 175 ARG A N 1
ATOM 1400 C CA . ARG A 1 175 ? -15.322 -8.817 14.391 1.00 80.69 175 ARG A CA 1
ATOM 1401 C C . ARG A 1 175 ? -14.444 -7.570 14.302 1.00 80.69 175 ARG A C 1
ATOM 1403 O O . ARG A 1 175 ? -14.740 -6.663 13.527 1.00 80.69 175 ARG A O 1
ATOM 1410 N N . ASN A 1 176 ? -13.366 -7.537 15.072 1.00 75.31 176 ASN A N 1
ATOM 1411 C CA . ASN A 1 176 ? -12.399 -6.456 15.072 1.00 75.31 176 ASN A CA 1
ATOM 1412 C C . ASN A 1 176 ? -11.328 -6.626 13.984 1.00 75.31 176 ASN A C 1
ATOM 1414 O O . ASN A 1 176 ? -10.547 -5.704 13.752 1.00 75.31 176 ASN A O 1
ATOM 1418 N N . PHE A 1 177 ? -11.323 -7.747 13.253 1.00 72.00 177 PHE A N 1
ATOM 1419 C CA . PHE A 1 177 ? -10.364 -7.981 12.176 1.00 72.00 177 PHE A CA 1
ATOM 1420 C C . PHE A 1 177 ? -10.415 -6.913 11.077 1.00 72.00 177 PHE A C 1
ATOM 1422 O O . PHE A 1 177 ? -9.378 -6.504 10.570 1.00 72.00 177 PHE A O 1
ATOM 1429 N N . LYS A 1 178 ? -11.603 -6.390 10.753 1.00 64.62 178 LYS A N 1
ATOM 1430 C CA . LYS A 1 178 ? -11.736 -5.323 9.751 1.00 64.62 178 LYS A CA 1
ATOM 1431 C C . LYS A 1 178 ? -10.973 -4.049 10.150 1.00 64.62 178 LYS A C 1
ATOM 1433 O O . LYS A 1 178 ? -10.404 -3.391 9.295 1.00 64.62 178 LYS A O 1
ATOM 1438 N N . ARG A 1 179 ? -10.879 -3.750 11.452 1.00 64.19 179 ARG A N 1
ATOM 1439 C CA . ARG A 1 179 ? -10.060 -2.638 11.965 1.00 64.19 179 ARG A CA 1
ATOM 1440 C C . ARG A 1 179 ? -8.571 -2.957 11.953 1.00 64.19 179 ARG A C 1
ATOM 1442 O O . ARG A 1 179 ? -7.771 -2.073 11.699 1.00 64.19 179 ARG A O 1
ATOM 1449 N N . LEU A 1 180 ? -8.202 -4.222 12.159 1.00 65.62 180 LEU A N 1
ATOM 1450 C CA . LEU A 1 180 ? -6.833 -4.679 11.932 1.00 65.62 180 LEU A CA 1
ATOM 1451 C C . LEU A 1 180 ? -6.433 -4.504 10.455 1.00 65.62 180 LEU A C 1
ATOM 1453 O O . LEU A 1 180 ? -5.302 -4.116 10.180 1.00 65.62 180 LEU A O 1
ATOM 1457 N N . GLU A 1 181 ? -7.343 -4.761 9.507 1.00 63.03 181 GLU A N 1
ATOM 1458 C CA . GLU A 1 181 ? -7.129 -4.450 8.086 1.00 63.03 181 GLU A CA 1
ATOM 1459 C C . GLU A 1 181 ? -6.989 -2.947 7.832 1.00 63.03 181 GLU A C 1
ATOM 1461 O O . GLU A 1 181 ? -6.192 -2.577 6.975 1.00 63.03 181 GLU A O 1
ATOM 1466 N N . ASP A 1 182 ? -7.696 -2.094 8.573 1.00 57.44 182 ASP A N 1
ATOM 1467 C CA . ASP A 1 182 ? -7.581 -0.635 8.459 1.00 57.44 182 ASP A CA 1
ATOM 1468 C C . ASP A 1 182 ? -6.250 -0.115 9.052 1.00 57.44 182 ASP A C 1
ATOM 1470 O O . ASP A 1 182 ? -5.553 0.672 8.408 1.00 57.44 182 ASP A O 1
ATOM 1474 N N . ASP A 1 183 ? -5.839 -0.616 10.224 1.00 56.88 183 ASP A N 1
ATOM 1475 C CA . ASP A 1 183 ? -4.612 -0.205 10.931 1.00 56.88 183 ASP A CA 1
ATOM 1476 C C . ASP A 1 183 ? -3.337 -0.800 10.309 1.00 56.88 183 ASP A C 1
ATOM 1478 O O . ASP A 1 183 ? -2.299 -0.135 10.205 1.00 56.88 183 ASP A O 1
ATOM 1482 N N . LEU A 1 184 ? -3.388 -2.059 9.860 1.00 54.97 184 LEU A N 1
ATOM 1483 C CA . LEU A 1 184 ? -2.291 -2.673 9.107 1.00 54.97 184 LEU A CA 1
ATOM 1484 C C . LEU A 1 184 ? -2.323 -2.301 7.615 1.00 54.97 184 LEU A C 1
ATOM 1486 O O . LEU A 1 184 ? -1.283 -2.367 6.949 1.00 54.97 184 LEU A O 1
ATOM 1490 N N . GLY A 1 185 ? -3.481 -1.894 7.096 1.00 56.72 185 GLY A N 1
ATOM 1491 C CA . GLY A 1 185 ? -3.690 -1.266 5.793 1.00 56.72 185 GLY A CA 1
ATOM 1492 C C . GLY A 1 185 ? -3.055 -1.965 4.587 1.00 56.72 185 GLY A C 1
ATOM 1493 O O . GLY A 1 185 ? -2.764 -3.167 4.559 1.00 56.72 185 GLY A O 1
ATOM 1494 N N . GLU A 1 186 ? -2.756 -1.149 3.568 1.00 52.28 186 GLU A N 1
ATOM 1495 C CA . GLU A 1 186 ? -1.959 -1.515 2.388 1.00 52.28 186 GLU A CA 1
ATOM 1496 C C . GLU A 1 186 ? -0.664 -2.252 2.751 1.00 52.28 186 GLU A C 1
ATOM 1498 O O . GLU A 1 186 ? -0.221 -3.112 1.990 1.00 52.28 186 GLU A O 1
ATOM 1503 N N . LYS A 1 187 ? -0.063 -1.969 3.915 1.00 54.62 187 LYS A N 1
ATOM 1504 C CA . LYS A 1 187 ? 1.191 -2.596 4.345 1.00 54.62 187 LYS A CA 1
ATOM 1505 C C . LYS A 1 187 ? 1.016 -4.088 4.613 1.00 54.62 187 LYS A C 1
ATOM 1507 O O . LYS A 1 187 ? 1.927 -4.839 4.273 1.00 54.62 187 LYS A O 1
ATOM 1512 N N . PHE A 1 188 ? -0.124 -4.549 5.135 1.00 64.56 188 PHE A N 1
ATOM 1513 C CA . PHE A 1 188 ? -0.381 -5.984 5.313 1.00 64.56 188 PHE A CA 1
ATOM 1514 C C . PHE A 1 188 ? -0.516 -6.706 3.978 1.00 64.56 188 PHE A C 1
ATOM 1516 O O . PHE A 1 188 ? 0.203 -7.672 3.722 1.00 64.56 188 PHE A O 1
ATOM 1523 N N . PHE A 1 189 ? -1.370 -6.205 3.084 1.00 62.06 189 PHE A N 1
ATOM 1524 C CA . PHE A 1 189 ? -1.559 -6.812 1.767 1.00 62.06 189 PHE A CA 1
ATOM 1525 C C . PHE A 1 189 ? -0.290 -6.747 0.911 1.00 62.06 189 PHE A C 1
ATOM 1527 O O . PHE A 1 189 ? 0.030 -7.721 0.221 1.00 62.06 189 PHE A O 1
ATOM 1534 N N . GLN A 1 190 ? 0.472 -5.651 0.986 1.00 59.22 190 GLN A N 1
ATOM 1535 C CA . GLN A 1 190 ? 1.790 -5.534 0.360 1.00 59.22 190 GLN A CA 1
ATOM 1536 C C . GLN A 1 190 ? 2.790 -6.511 0.981 1.00 59.22 190 GLN A C 1
ATOM 1538 O O . GLN A 1 190 ? 3.538 -7.149 0.242 1.00 59.22 190 GLN A O 1
ATOM 1543 N N . PHE A 1 191 ? 2.791 -6.689 2.305 1.00 63.53 191 PHE A N 1
ATOM 1544 C CA . PHE A 1 191 ? 3.676 -7.627 2.995 1.00 63.53 191 PHE A CA 1
ATOM 1545 C C . PHE A 1 191 ? 3.346 -9.077 2.617 1.00 63.53 191 PHE A C 1
ATOM 1547 O O . PHE A 1 191 ? 4.211 -9.780 2.099 1.00 63.53 191 PHE A O 1
ATOM 1554 N N . VAL A 1 192 ? 2.088 -9.503 2.747 1.00 68.69 192 VAL A N 1
ATOM 1555 C CA . VAL A 1 192 ? 1.606 -10.838 2.345 1.00 68.69 192 VAL A CA 1
ATOM 1556 C C . VAL A 1 192 ? 1.897 -11.111 0.862 1.00 68.69 192 VAL A C 1
ATOM 1558 O O . VAL A 1 192 ? 2.358 -12.197 0.498 1.00 68.69 192 VAL A O 1
ATOM 1561 N N . SER A 1 193 ? 1.704 -10.110 -0.006 1.00 67.69 193 SER A N 1
ATOM 1562 C CA . SER A 1 193 ? 1.987 -10.226 -1.443 1.00 67.69 193 SER A CA 1
ATOM 1563 C C . SER A 1 193 ? 3.482 -10.316 -1.755 1.00 67.69 193 SER A C 1
ATOM 1565 O O . SER A 1 193 ? 3.880 -11.184 -2.533 1.00 67.69 193 SER A O 1
ATOM 1567 N N . LYS A 1 194 ? 4.317 -9.476 -1.130 1.00 72.06 194 LYS A N 1
ATOM 1568 C CA . LYS A 1 194 ? 5.784 -9.472 -1.284 1.00 72.06 194 LYS A CA 1
ATOM 1569 C C . LYS A 1 194 ? 6.403 -10.791 -0.831 1.00 72.06 194 LYS A C 1
ATOM 1571 O O . LYS A 1 194 ? 7.334 -11.291 -1.455 1.00 72.06 194 LYS A O 1
ATOM 1576 N N . HIS A 1 195 ? 5.856 -11.356 0.235 1.00 69.19 195 HIS A N 1
ATOM 1577 C CA . HIS A 1 195 ? 6.376 -12.542 0.895 1.00 69.19 195 HIS A CA 1
ATOM 1578 C C . HIS A 1 195 ? 5.750 -13.854 0.394 1.00 69.19 195 HIS A C 1
ATOM 1580 O O . HIS A 1 195 ? 6.071 -14.919 0.909 1.00 69.19 195 HIS A O 1
ATOM 1586 N N . LYS A 1 196 ? 4.903 -13.800 -0.648 1.00 78.88 196 LYS A N 1
ATOM 1587 C CA . LYS A 1 196 ? 4.230 -14.971 -1.239 1.00 78.88 196 LYS A CA 1
ATOM 1588 C C . LYS A 1 196 ? 3.531 -15.835 -0.182 1.00 78.88 196 LYS A C 1
ATOM 1590 O O . LYS A 1 196 ? 3.634 -17.053 -0.228 1.00 78.88 196 LYS A O 1
ATOM 1595 N N . VAL A 1 197 ? 2.818 -15.209 0.749 1.00 83.75 197 VAL A N 1
ATOM 1596 C CA . VAL A 1 197 ? 1.986 -15.923 1.724 1.00 83.75 197 VAL A CA 1
ATOM 1597 C C . VAL A 1 197 ? 0.526 -15.852 1.279 1.00 83.75 197 VAL A C 1
ATOM 1599 O O . VAL A 1 197 ? 0.101 -14.889 0.631 1.00 83.75 197 VAL A O 1
ATOM 1602 N N . TYR A 1 198 ? -0.236 -16.898 1.568 1.00 85.25 198 TYR A N 1
ATOM 1603 C CA . TYR A 1 198 ? -1.689 -16.902 1.474 1.00 85.25 198 TYR A CA 1
ATOM 1604 C C . TYR A 1 198 ? -2.281 -17.077 2.872 1.00 85.25 198 TYR A C 1
ATOM 1606 O O . TYR A 1 198 ? -1.733 -17.807 3.692 1.00 85.25 198 TYR A O 1
ATOM 1614 N N . VAL A 1 199 ? -3.357 -16.344 3.132 1.00 85.12 199 VAL A N 1
ATOM 1615 C CA . VAL A 1 199 ? -3.996 -16.202 4.439 1.00 85.12 199 VAL A CA 1
ATOM 1616 C C . VAL A 1 199 ? -5.450 -16.623 4.269 1.00 85.12 199 VAL A C 1
ATOM 1618 O O . VAL A 1 199 ? -6.120 -16.128 3.360 1.00 85.12 199 VAL A O 1
ATOM 1621 N N . GLU A 1 200 ? -5.919 -17.538 5.107 1.00 86.94 200 GLU A N 1
ATOM 1622 C CA . GLU A 1 200 ? -7.293 -18.040 5.104 1.00 86.94 200 GLU A CA 1
ATOM 1623 C C . GLU A 1 200 ? -7.862 -18.015 6.521 1.00 86.94 200 GLU A C 1
ATOM 1625 O O . GLU A 1 200 ? -7.207 -18.455 7.461 1.00 86.94 200 GLU A O 1
ATOM 1630 N N . PHE A 1 201 ? -9.081 -17.505 6.681 1.00 85.81 201 PHE A N 1
ATOM 1631 C CA . PHE A 1 201 ? -9.761 -17.475 7.974 1.00 85.81 201 PHE A CA 1
ATOM 1632 C C . PHE A 1 201 ? -10.382 -18.832 8.275 1.00 85.81 201 PHE A C 1
ATOM 1634 O O . PHE A 1 201 ? -11.017 -19.437 7.411 1.00 85.81 201 PHE A O 1
ATOM 1641 N N . ASP A 1 202 ? -10.219 -19.296 9.511 1.00 89.19 202 ASP A N 1
ATOM 1642 C CA . ASP A 1 202 ? -10.969 -20.442 10.014 1.00 89.19 202 ASP A CA 1
ATOM 1643 C C . ASP A 1 202 ? -12.366 -19.970 10.434 1.00 89.19 202 ASP A C 1
ATOM 1645 O O . ASP A 1 202 ? -12.588 -19.559 11.573 1.00 89.19 202 ASP A O 1
ATOM 1649 N N . ASN A 1 203 ? -13.299 -19.952 9.479 1.00 85.81 203 ASN A N 1
ATOM 1650 C CA . ASN A 1 203 ? -14.650 -19.437 9.713 1.00 85.81 203 ASN A CA 1
ATOM 1651 C C . ASN A 1 203 ? -15.365 -20.189 10.842 1.00 85.81 203 ASN A C 1
ATOM 1653 O O . ASN A 1 203 ? -15.997 -19.552 11.669 1.00 85.81 203 ASN A O 1
ATOM 1657 N N . ALA A 1 204 ? -15.213 -21.514 10.933 1.00 86.75 204 ALA A N 1
ATOM 1658 C CA . ALA A 1 204 ? -15.900 -22.305 11.952 1.00 86.75 204 ALA A CA 1
ATOM 1659 C C . ALA A 1 204 ? -15.447 -21.921 13.370 1.00 86.75 204 ALA A C 1
ATOM 1661 O O . ALA A 1 204 ? -16.279 -21.701 14.257 1.00 86.75 204 ALA A O 1
ATOM 1662 N N . PHE A 1 205 ? -14.132 -21.792 13.577 1.00 90.69 205 PHE A N 1
ATOM 1663 C CA . PHE A 1 205 ? -13.601 -21.333 14.859 1.00 90.69 205 PHE A CA 1
ATOM 1664 C C . PHE A 1 205 ? -13.979 -19.875 15.133 1.00 90.69 205 PHE A C 1
ATOM 1666 O O . PHE A 1 205 ? -14.428 -19.548 16.227 1.00 90.69 205 PHE A O 1
ATOM 1673 N N . ASN A 1 206 ? -13.837 -19.000 14.139 1.00 87.81 206 ASN A N 1
ATOM 1674 C CA . ASN A 1 206 ? -14.087 -17.571 14.310 1.00 87.81 206 ASN A CA 1
ATOM 1675 C C . ASN A 1 206 ? -15.564 -17.269 14.588 1.00 87.81 206 ASN A C 1
ATOM 1677 O O . ASN A 1 206 ? -15.851 -16.438 15.447 1.00 87.81 206 ASN A O 1
ATOM 1681 N N . ASP A 1 207 ? -16.492 -17.964 13.934 1.00 84.56 207 ASP A N 1
ATOM 1682 C CA . ASP A 1 207 ? -17.928 -17.848 14.198 1.00 84.56 207 ASP A CA 1
ATOM 1683 C C . ASP A 1 207 ? -18.266 -18.319 15.620 1.00 84.56 207 ASP A C 1
ATOM 1685 O O . ASP A 1 207 ? -19.045 -17.666 16.320 1.00 84.56 207 ASP A O 1
ATOM 1689 N N . SER A 1 208 ? -17.613 -19.389 16.087 1.00 88.06 208 SER A N 1
ATOM 1690 C CA . SER A 1 208 ? -17.743 -19.875 17.467 1.00 88.06 208 SER A CA 1
ATOM 1691 C C . SER A 1 208 ? -17.196 -18.859 18.475 1.00 88.06 208 SER A C 1
ATOM 1693 O O . SER A 1 208 ? -17.894 -18.493 19.417 1.00 88.06 208 SER A O 1
ATOM 1695 N N . SER A 1 209 ? -16.003 -18.306 18.237 1.00 85.94 209 SER A N 1
ATOM 1696 C CA . SER A 1 209 ? -15.423 -17.241 19.068 1.00 85.94 209 SER A CA 1
ATOM 1697 C C . SER A 1 209 ? -16.292 -15.984 19.109 1.00 85.94 209 SER A C 1
ATOM 1699 O O . SER A 1 209 ? -16.380 -15.335 20.151 1.00 85.94 209 SER A O 1
ATOM 1701 N N . ILE A 1 210 ? -16.960 -15.632 18.005 1.00 84.69 210 ILE A N 1
ATOM 1702 C CA . ILE A 1 210 ? -17.928 -14.527 17.978 1.00 84.69 210 ILE A CA 1
ATOM 1703 C C . ILE A 1 210 ? -19.129 -14.850 18.869 1.00 84.69 210 ILE A C 1
ATOM 1705 O O . ILE A 1 210 ? -19.539 -13.993 19.651 1.00 84.69 210 ILE A O 1
ATOM 1709 N N . ALA A 1 211 ? -19.693 -16.054 18.746 1.00 82.06 211 ALA A N 1
ATOM 1710 C CA . ALA A 1 211 ? -20.848 -16.478 19.535 1.00 82.06 211 ALA A CA 1
ATOM 1711 C C . ALA A 1 211 ? -20.532 -16.525 21.039 1.00 82.06 211 ALA A C 1
ATOM 1713 O O . ALA A 1 211 ? -21.349 -16.116 21.860 1.00 82.06 211 ALA A O 1
ATOM 1714 N N . GLU A 1 212 ? -19.325 -16.960 21.393 1.00 88.25 212 GLU A N 1
ATOM 1715 C CA . GLU A 1 212 ? -18.841 -17.062 22.773 1.00 88.25 212 GLU A CA 1
ATOM 1716 C C . GLU A 1 212 ? -18.228 -15.755 23.307 1.00 88.25 212 GLU A C 1
ATOM 1718 O O . GLU A 1 212 ? -17.753 -15.716 24.442 1.00 88.25 212 GLU A O 1
ATOM 1723 N N . ASN A 1 213 ? -18.215 -14.689 22.501 1.00 81.25 213 ASN A N 1
ATOM 1724 C CA . ASN A 1 213 ? -17.597 -13.402 22.820 1.00 81.25 213 ASN A CA 1
ATOM 1725 C C . ASN A 1 213 ? -16.125 -13.517 23.284 1.00 81.25 213 ASN A C 1
ATOM 1727 O O . ASN A 1 213 ? -15.700 -12.848 24.228 1.00 81.25 213 ASN A O 1
ATOM 1731 N N . ARG A 1 214 ? -15.343 -14.388 22.633 1.00 86.62 214 ARG A N 1
ATOM 1732 C CA . ARG A 1 214 ? -13.929 -14.642 22.948 1.00 86.62 214 ARG A CA 1
ATOM 1733 C C . ARG A 1 214 ? -12.996 -13.788 22.092 1.00 86.62 214 ARG A C 1
ATOM 1735 O O . ARG A 1 214 ? -13.133 -13.722 20.872 1.00 86.62 214 ARG A O 1
ATOM 1742 N N . GLU A 1 215 ? -11.982 -13.198 22.722 1.00 88.56 215 GLU A N 1
ATOM 1743 C CA . GLU A 1 215 ? -10.915 -12.419 22.071 1.00 88.56 215 GLU A CA 1
ATOM 1744 C C . GLU A 1 215 ? -9.844 -13.324 21.432 1.00 88.56 215 GLU A C 1
ATOM 1746 O O . GLU A 1 215 ? -8.650 -13.221 21.711 1.00 88.56 215 GLU A O 1
ATOM 1751 N N . SER A 1 216 ? -10.275 -14.263 20.593 1.00 89.62 216 SER A N 1
ATOM 1752 C CA . SER A 1 216 ? -9.390 -15.208 19.916 1.00 89.62 216 SER A CA 1
ATOM 1753 C C . SER A 1 216 ? -9.886 -15.476 18.503 1.00 89.62 216 SER A C 1
ATOM 1755 O O . SER A 1 216 ? -11.053 -15.807 18.284 1.00 89.62 216 SER A O 1
ATOM 1757 N N . MET A 1 217 ? -8.975 -15.345 17.543 1.00 90.06 217 MET A N 1
ATOM 1758 C CA . MET A 1 217 ? -9.243 -15.536 16.124 1.00 90.06 217 MET A CA 1
ATOM 1759 C C . MET A 1 217 ? -8.211 -16.479 15.511 1.00 90.06 217 MET A C 1
ATOM 1761 O O . MET A 1 217 ? -7.007 -16.319 15.710 1.00 90.06 217 MET A O 1
ATOM 1765 N N . HIS A 1 218 ? -8.676 -17.430 14.709 1.00 92.62 218 HIS A N 1
ATOM 1766 C CA . HIS A 1 218 ? -7.842 -18.387 14.000 1.00 92.62 218 HIS A CA 1
ATOM 1767 C C . HIS A 1 218 ? -7.691 -18.035 12.525 1.00 92.62 218 HIS A C 1
ATOM 1769 O O . HIS A 1 218 ? -8.655 -17.742 11.804 1.00 92.62 218 HIS A O 1
ATOM 1775 N N . VAL A 1 219 ? -6.442 -18.107 12.074 1.00 90.69 219 VAL A N 1
ATOM 1776 C CA . VAL A 1 219 ? -6.062 -17.908 10.681 1.00 90.69 219 VAL A CA 1
ATOM 1777 C C . VAL A 1 219 ? -5.042 -18.958 10.266 1.00 90.69 219 VAL A C 1
ATOM 1779 O O . VAL A 1 219 ? -4.066 -19.218 10.966 1.00 90.69 219 VAL A O 1
ATOM 1782 N N . ASN A 1 220 ? -5.255 -19.528 9.088 1.00 91.31 220 ASN A N 1
ATOM 1783 C CA . ASN A 1 220 ? -4.353 -20.458 8.434 1.00 91.31 220 ASN A CA 1
ATOM 1784 C C . ASN A 1 220 ? -3.426 -19.704 7.476 1.00 91.31 220 ASN A C 1
ATOM 1786 O O . ASN A 1 220 ? -3.872 -18.974 6.584 1.00 91.31 220 ASN A O 1
ATOM 1790 N N . LEU A 1 221 ? -2.120 -19.893 7.653 1.00 91.56 221 LEU A N 1
ATOM 1791 C CA . LEU A 1 221 ? -1.084 -19.329 6.794 1.00 91.56 221 LEU A CA 1
ATOM 1792 C C . LEU A 1 221 ? -0.469 -20.409 5.905 1.00 91.56 221 LEU A C 1
ATOM 1794 O O . LEU A 1 221 ? -0.055 -21.460 6.387 1.00 91.56 221 LEU A O 1
ATOM 1798 N N . TYR A 1 222 ? -0.333 -20.106 4.617 1.00 91.31 222 TYR A N 1
ATOM 1799 C CA . TYR A 1 222 ? 0.307 -20.964 3.621 1.00 91.31 222 TYR A CA 1
ATOM 1800 C C . TYR A 1 222 ? 1.480 -20.228 2.981 1.00 91.31 222 TYR A C 1
ATOM 1802 O O . TYR A 1 222 ? 1.301 -19.156 2.396 1.00 91.31 222 TYR A O 1
ATOM 1810 N N . GLY A 1 223 ? 2.679 -20.799 3.040 1.00 90.00 223 GLY A N 1
ATOM 1811 C CA . GLY A 1 223 ? 3.860 -20.223 2.405 1.00 90.00 223 GLY A CA 1
ATOM 1812 C C . GLY A 1 223 ? 5.167 -20.817 2.923 1.00 90.00 223 GLY A C 1
ATOM 1813 O O . GLY A 1 223 ? 5.148 -21.765 3.710 1.00 90.00 223 GLY A O 1
ATOM 1814 N N . PRO A 1 224 ? 6.314 -20.254 2.506 1.00 89.69 224 PRO A N 1
ATOM 1815 C CA . PRO A 1 224 ? 7.624 -20.705 2.961 1.00 89.69 224 PRO A CA 1
ATOM 1816 C C . PRO A 1 224 ? 7.739 -20.665 4.500 1.00 89.69 224 PRO A C 1
ATOM 1818 O O . PRO A 1 224 ? 7.392 -19.635 5.090 1.00 89.69 224 PRO A O 1
ATOM 1821 N N . PRO A 1 225 ? 8.263 -21.717 5.162 1.00 86.88 225 PRO A N 1
ATOM 1822 C CA . PRO A 1 225 ? 8.222 -21.855 6.623 1.00 86.88 225 PRO A CA 1
ATOM 1823 C C . PRO A 1 225 ? 8.789 -20.660 7.401 1.00 86.88 225 PRO A C 1
ATOM 1825 O O . PRO A 1 225 ? 8.156 -20.158 8.330 1.00 86.88 225 PRO A O 1
ATOM 1828 N N . GLU A 1 226 ? 9.954 -20.144 6.998 1.00 87.31 226 GLU A N 1
ATOM 1829 C CA . GLU A 1 226 ? 10.590 -18.990 7.655 1.00 87.31 226 GLU A CA 1
ATOM 1830 C C . GLU A 1 226 ? 9.744 -17.720 7.548 1.00 87.31 226 GLU A C 1
ATOM 1832 O O . GLU A 1 226 ? 9.629 -16.928 8.485 1.00 87.31 226 GLU A O 1
ATOM 1837 N N . THR A 1 227 ? 9.113 -17.545 6.391 1.00 86.62 227 THR A N 1
ATOM 1838 C CA . THR A 1 227 ? 8.281 -16.385 6.093 1.00 86.62 227 THR A CA 1
ATOM 1839 C C . THR A 1 227 ? 6.969 -16.444 6.867 1.00 86.62 227 THR A C 1
ATOM 1841 O O . THR A 1 227 ? 6.540 -15.438 7.433 1.00 86.62 227 THR A O 1
ATOM 1844 N N . VAL A 1 228 ? 6.364 -17.629 6.950 1.00 88.69 228 VAL A N 1
ATOM 1845 C CA . VAL A 1 228 ? 5.160 -17.878 7.746 1.00 88.69 228 VAL A CA 1
ATOM 1846 C C . VAL A 1 228 ? 5.436 -17.657 9.233 1.00 88.69 228 VAL A C 1
ATOM 1848 O O . VAL A 1 228 ? 4.654 -16.979 9.891 1.00 88.69 228 VAL A O 1
ATOM 1851 N N . LYS A 1 229 ? 6.580 -18.122 9.752 1.00 87.44 229 LYS A N 1
ATOM 1852 C CA . LYS A 1 229 ? 6.993 -17.894 11.148 1.00 87.44 229 LYS A CA 1
ATOM 1853 C C . LYS A 1 229 ? 7.220 -16.414 11.470 1.00 87.44 229 LYS A C 1
ATOM 1855 O O . LYS A 1 229 ? 6.914 -15.958 12.569 1.00 87.44 229 LYS A O 1
ATOM 1860 N N . MET A 1 230 ? 7.770 -15.649 10.528 1.00 85.88 230 MET A N 1
ATOM 1861 C CA . MET A 1 230 ? 7.914 -14.200 10.683 1.00 85.88 230 MET A CA 1
ATOM 1862 C C . MET A 1 230 ? 6.550 -13.502 10.672 1.00 85.88 230 MET A C 1
ATOM 1864 O O . MET A 1 230 ? 6.300 -12.624 11.500 1.00 85.88 230 MET A O 1
ATOM 1868 N N . LEU A 1 231 ? 5.674 -13.885 9.739 1.00 84.94 231 LEU A N 1
ATOM 1869 C CA . LEU A 1 231 ? 4.348 -13.294 9.606 1.00 84.94 231 LEU A CA 1
ATOM 1870 C C . LEU A 1 231 ? 3.461 -13.618 10.809 1.00 84.94 231 LEU A C 1
ATOM 1872 O O . LEU A 1 231 ? 2.783 -12.719 11.290 1.00 84.94 231 LEU A O 1
ATOM 1876 N N . SER A 1 232 ? 3.495 -14.851 11.321 1.00 88.56 232 SER A N 1
ATOM 1877 C CA . SER A 1 232 ? 2.697 -15.254 12.482 1.00 88.56 232 SER A CA 1
ATOM 1878 C C . SER A 1 232 ? 3.024 -14.402 13.705 1.00 88.56 232 SER A C 1
ATOM 1880 O O . SER A 1 232 ? 2.118 -13.854 14.323 1.00 88.56 232 SER A O 1
ATOM 1882 N N . ARG A 1 233 ? 4.314 -14.186 13.996 1.00 87.25 233 ARG A N 1
ATOM 1883 C CA . ARG A 1 233 ? 4.755 -13.306 15.092 1.00 87.25 233 ARG A CA 1
ATOM 1884 C C . ARG A 1 233 ? 4.237 -11.880 14.930 1.00 87.25 233 ARG A C 1
ATOM 1886 O O . ARG A 1 233 ? 3.720 -11.314 15.886 1.00 87.25 233 ARG A O 1
ATOM 1893 N N . LYS A 1 234 ? 4.355 -11.313 13.724 1.00 82.44 234 LYS A N 1
ATOM 1894 C CA . LYS A 1 234 ? 3.866 -9.955 13.439 1.00 82.44 234 LYS A CA 1
ATOM 1895 C C . LYS A 1 234 ? 2.351 -9.854 13.579 1.00 82.44 234 LYS A C 1
ATOM 1897 O O . LYS A 1 234 ? 1.873 -8.911 14.188 1.00 82.44 234 LYS A O 1
ATOM 1902 N N . LEU A 1 235 ? 1.615 -10.828 13.048 1.00 83.19 235 LEU A N 1
ATOM 1903 C CA . LEU A 1 235 ? 0.159 -10.883 13.140 1.00 83.19 235 LEU A CA 1
ATOM 1904 C C . LEU A 1 235 ? -0.314 -10.937 14.591 1.00 83.19 235 LEU A C 1
ATOM 1906 O O . LEU A 1 235 ? -1.156 -10.137 14.976 1.00 83.19 235 LEU A O 1
ATOM 1910 N N . VAL A 1 236 ? 0.273 -11.818 15.403 1.00 87.69 236 VAL A N 1
ATOM 1911 C CA . VAL A 1 236 ? -0.056 -11.935 16.831 1.00 87.69 236 VAL A CA 1
ATOM 1912 C C . VAL A 1 236 ? 0.253 -10.638 17.579 1.00 87.69 236 VAL A C 1
ATOM 1914 O O . VAL A 1 236 ? -0.585 -10.159 18.338 1.00 87.69 236 VAL A O 1
ATOM 1917 N N . GLN A 1 237 ? 1.421 -10.036 17.334 1.00 84.75 237 GLN A N 1
ATOM 1918 C CA . GLN A 1 237 ? 1.809 -8.775 17.971 1.00 84.75 237 GLN A CA 1
ATOM 1919 C C . GLN A 1 237 ? 0.857 -7.632 17.596 1.00 84.75 237 GLN A C 1
ATOM 1921 O O . GLN A 1 237 ? 0.382 -6.908 18.468 1.00 84.75 237 GLN A O 1
ATOM 1926 N N . SER A 1 238 ? 0.561 -7.471 16.307 1.00 80.81 238 SER A N 1
ATOM 1927 C CA . SER A 1 238 ? -0.340 -6.423 15.827 1.00 80.81 238 SER A CA 1
ATOM 1928 C C . SER A 1 238 ? -1.779 -6.634 16.291 1.00 80.81 238 SER A C 1
ATOM 1930 O O . SER A 1 238 ? -2.442 -5.662 16.637 1.00 80.81 238 SER A O 1
ATOM 1932 N N . ALA A 1 239 ? -2.241 -7.884 16.352 1.00 84.38 239 ALA A N 1
ATOM 1933 C CA . ALA A 1 239 ? -3.548 -8.232 16.899 1.00 84.38 239 ALA A CA 1
ATOM 1934 C C . ALA A 1 239 ? -3.673 -7.840 18.375 1.00 84.38 239 ALA A C 1
ATOM 1936 O O . ALA A 1 239 ? -4.665 -7.219 18.742 1.00 84.38 239 ALA A O 1
ATOM 1937 N N . GLY A 1 240 ? -2.645 -8.115 19.187 1.00 83.38 240 GLY A N 1
ATOM 1938 C CA . GLY A 1 240 ? -2.631 -7.723 20.598 1.00 83.38 240 GLY A CA 1
ATOM 1939 C C . GLY A 1 240 ? -2.692 -6.206 20.794 1.00 83.38 240 GLY A C 1
ATOM 1940 O O . GLY A 1 240 ? -3.507 -5.727 21.575 1.00 83.38 240 GLY A O 1
ATOM 1941 N N . ILE A 1 241 ? -1.896 -5.443 20.034 1.00 81.50 241 ILE A N 1
ATOM 1942 C CA . ILE A 1 241 ? -1.908 -3.968 20.093 1.00 81.50 241 ILE A CA 1
ATOM 1943 C C . ILE A 1 241 ? -3.282 -3.417 19.689 1.00 81.50 241 ILE A C 1
ATOM 1945 O O . ILE A 1 241 ? -3.822 -2.544 20.367 1.00 81.50 241 ILE A O 1
ATOM 1949 N N . ALA A 1 242 ? -3.861 -3.937 18.605 1.00 79.31 242 ALA A N 1
ATOM 1950 C CA . ALA A 1 242 ? -5.165 -3.493 18.126 1.00 79.31 242 ALA A CA 1
ATOM 1951 C C . ALA A 1 242 ? -6.283 -3.814 19.130 1.00 79.31 242 ALA A C 1
ATOM 1953 O O . ALA A 1 242 ? -7.144 -2.970 19.382 1.00 79.31 242 ALA A O 1
ATOM 1954 N N . GLN A 1 243 ? -6.267 -5.009 19.730 1.00 84.50 243 GLN A N 1
ATOM 1955 C CA . GLN A 1 243 ? -7.251 -5.392 20.742 1.00 84.50 243 GLN A CA 1
ATOM 1956 C C . GLN A 1 243 ? -7.114 -4.533 22.007 1.00 84.50 243 GLN A C 1
ATOM 1958 O O . GLN A 1 243 ? -8.122 -4.040 22.511 1.00 84.50 243 GLN A O 1
ATOM 1963 N N . GLN A 1 244 ? -5.887 -4.271 22.467 1.00 82.56 244 GLN A N 1
ATOM 1964 C CA . GLN A 1 244 ? -5.638 -3.418 23.629 1.00 82.56 244 GLN A CA 1
ATOM 1965 C C . GLN A 1 244 ? -6.149 -1.987 23.411 1.00 82.56 244 GLN A C 1
ATOM 1967 O O . GLN A 1 244 ? -6.925 -1.491 24.222 1.00 82.56 244 GLN A O 1
ATOM 1972 N N . ALA A 1 245 ? -5.836 -1.370 22.268 1.00 78.44 245 ALA A N 1
ATOM 1973 C CA . ALA A 1 245 ? -6.331 -0.032 21.935 1.00 78.44 245 ALA A CA 1
ATOM 1974 C C . ALA A 1 245 ? -7.873 0.053 21.921 1.00 78.44 245 ALA A C 1
ATOM 1976 O O . ALA A 1 245 ? -8.462 1.096 22.221 1.00 78.44 245 ALA A O 1
ATOM 1977 N N . MET A 1 246 ? -8.555 -1.045 21.580 1.00 76.19 246 MET A N 1
ATOM 1978 C CA . MET A 1 246 ? -10.015 -1.105 21.638 1.00 76.19 246 MET A CA 1
ATOM 1979 C C . MET A 1 246 ? -10.562 -1.266 23.044 1.00 76.19 246 MET A C 1
ATOM 1981 O O . MET A 1 246 ? -11.586 -0.648 23.349 1.00 76.19 246 MET A O 1
ATOM 1985 N N . ASN A 1 247 ? -9.894 -2.054 23.878 1.00 79.75 247 ASN A N 1
ATOM 1986 C CA . ASN A 1 247 ? -10.255 -2.181 25.281 1.00 79.75 247 ASN A CA 1
ATOM 1987 C C . ASN A 1 247 ? -10.126 -0.816 25.972 1.00 79.75 247 ASN A C 1
ATOM 1989 O O . ASN A 1 247 ? -11.110 -0.349 26.547 1.00 79.75 247 ASN A O 1
ATOM 1993 N N . ASP A 1 248 ? -9.017 -0.106 25.750 1.00 77.12 248 ASP A N 1
ATOM 1994 C CA . ASP A 1 248 ? -8.782 1.244 26.280 1.00 77.12 248 ASP A CA 1
ATOM 1995 C C . ASP A 1 248 ? -9.866 2.236 25.809 1.00 77.12 248 ASP A C 1
ATOM 1997 O O . ASP A 1 248 ? -10.483 2.945 26.607 1.00 77.12 248 ASP A O 1
ATOM 2001 N N . SER A 1 249 ? -10.191 2.242 24.508 1.00 75.88 249 SER A N 1
ATOM 2002 C CA . SER A 1 249 ? -11.242 3.116 23.958 1.00 75.88 249 SER A CA 1
ATOM 2003 C C . SER A 1 249 ? -12.634 2.803 24.520 1.00 75.88 249 SER A C 1
ATOM 2005 O O . SER A 1 249 ? -13.473 3.694 24.700 1.00 75.88 249 SER A O 1
ATOM 2007 N N . HIS A 1 250 ? -12.920 1.528 24.775 1.00 72.81 250 HIS A N 1
ATOM 2008 C CA . HIS A 1 250 ? -14.197 1.104 25.327 1.00 72.81 250 HIS A CA 1
ATOM 2009 C C . HIS A 1 250 ? -14.319 1.457 26.813 1.00 72.81 250 HIS A C 1
ATOM 2011 O O . HIS A 1 250 ? -15.382 1.927 27.234 1.00 72.81 250 HIS A O 1
ATOM 2017 N N . GLU A 1 251 ? -13.246 1.299 27.586 1.00 68.56 251 GLU A N 1
ATOM 2018 C CA . GLU A 1 251 ? -13.167 1.754 28.975 1.00 68.56 251 GLU A CA 1
ATOM 2019 C C . GLU A 1 251 ? -13.346 3.268 29.076 1.00 68.56 251 GLU A C 1
ATOM 2021 O O . GLU A 1 251 ? -14.185 3.737 29.849 1.00 68.56 251 GLU A O 1
ATOM 2026 N N . GLU A 1 252 ? -12.682 4.036 28.214 1.00 69.56 252 GLU A N 1
ATOM 2027 C CA . GLU A 1 252 ? -12.823 5.491 28.177 1.00 69.56 252 GLU A CA 1
ATOM 2028 C C . GLU A 1 252 ? -14.270 5.918 27.865 1.00 69.56 252 GLU A C 1
ATOM 2030 O O . GLU A 1 252 ? -14.836 6.808 28.509 1.00 69.56 252 GLU A O 1
ATOM 2035 N N . ARG A 1 253 ? -14.934 5.248 26.913 1.00 70.00 253 ARG A N 1
ATOM 2036 C CA . ARG A 1 253 ? -16.357 5.498 26.613 1.00 70.00 253 ARG A CA 1
ATOM 2037 C C . ARG A 1 253 ? -17.270 5.139 27.780 1.00 70.00 253 ARG A C 1
ATOM 2039 O O . ARG A 1 253 ? -18.229 5.873 28.035 1.00 70.00 253 ARG A O 1
ATOM 2046 N N . ARG A 1 254 ? -17.003 4.029 28.476 1.00 66.19 254 ARG A N 1
ATOM 2047 C CA . ARG A 1 254 ? -17.753 3.636 29.679 1.00 66.19 254 ARG A CA 1
ATOM 2048 C C . ARG A 1 254 ? -17.591 4.680 30.780 1.00 66.19 254 ARG A C 1
ATOM 2050 O O . ARG A 1 254 ? -18.604 5.123 31.319 1.00 66.19 254 ARG A O 1
ATOM 2057 N N . ALA A 1 255 ? -16.367 5.137 31.031 1.00 63.03 255 ALA A N 1
ATOM 2058 C CA . ALA A 1 255 ? -16.076 6.192 31.996 1.00 63.03 255 ALA A CA 1
ATOM 2059 C C . ALA A 1 255 ? -16.826 7.490 31.653 1.00 63.03 255 ALA A C 1
ATOM 2061 O O . ALA A 1 255 ? -17.553 8.024 32.489 1.00 63.03 255 ALA A O 1
ATOM 2062 N N . ARG A 1 256 ? -16.774 7.944 30.391 1.00 65.31 256 ARG A N 1
ATOM 2063 C CA . ARG A 1 256 ? -17.521 9.133 29.933 1.00 65.31 256 ARG A CA 1
ATOM 2064 C C . ARG A 1 256 ? -19.036 8.986 30.112 1.00 65.31 256 ARG A C 1
ATOM 2066 O O . ARG A 1 256 ? -19.709 9.955 30.459 1.00 65.31 256 ARG A O 1
ATOM 2073 N N . LYS A 1 257 ? -19.596 7.794 29.873 1.00 66.56 257 LYS A N 1
ATOM 2074 C CA . LYS A 1 257 ? -21.033 7.535 30.068 1.00 66.56 257 LYS A CA 1
ATOM 2075 C C . LYS A 1 257 ? -21.419 7.584 31.547 1.00 66.56 257 LYS A C 1
ATOM 2077 O O . LYS A 1 257 ? -22.439 8.191 31.863 1.00 66.56 257 LYS A O 1
ATOM 2082 N N . LEU A 1 258 ? -20.605 6.997 32.424 1.00 64.81 258 LEU A N 1
ATOM 2083 C CA . LEU A 1 258 ? -20.807 7.047 33.875 1.00 64.81 258 LEU A CA 1
ATOM 2084 C C . LEU A 1 258 ? -20.746 8.486 34.397 1.00 64.81 258 LEU A C 1
ATOM 2086 O O . LEU A 1 258 ? -21.646 8.900 35.120 1.00 64.81 258 LEU A O 1
ATOM 2090 N N . VAL A 1 259 ? -19.765 9.280 33.953 1.00 66.12 259 VAL A N 1
ATOM 2091 C CA . VAL A 1 259 ? -19.660 10.705 34.314 1.00 66.12 259 VAL A CA 1
ATOM 2092 C C . VAL A 1 259 ? -20.908 11.479 33.889 1.00 66.12 259 VAL A C 1
ATOM 2094 O O . VAL A 1 259 ? -21.467 12.218 34.692 1.00 66.12 259 VAL A O 1
ATOM 2097 N N . ARG A 1 260 ? -21.407 11.271 32.662 1.00 66.75 260 ARG A N 1
ATOM 2098 C CA . ARG A 1 260 ? -22.649 11.916 32.196 1.00 66.75 260 ARG A CA 1
ATOM 2099 C C . ARG A 1 260 ? -23.874 11.499 33.008 1.00 66.75 260 ARG A C 1
ATOM 2101 O O . ARG A 1 260 ? -24.733 12.332 33.271 1.00 66.75 260 ARG A O 1
ATOM 2108 N N . GLN A 1 261 ? -23.979 10.222 33.377 1.00 68.38 261 GLN A N 1
ATOM 2109 C CA . GLN A 1 261 ? -25.080 9.732 34.211 1.00 68.38 261 GLN A CA 1
ATOM 2110 C C . GLN A 1 261 ? -25.028 10.335 35.614 1.00 68.38 261 GLN A C 1
ATOM 2112 O O . GLN A 1 261 ? -26.057 10.775 36.113 1.00 68.38 261 GLN A O 1
ATOM 2117 N N . TYR A 1 262 ? -23.836 10.418 36.204 1.00 63.94 262 TYR A N 1
ATOM 2118 C CA . TYR A 1 262 ? -23.628 11.066 37.492 1.00 63.94 262 TYR A CA 1
ATOM 2119 C C . TYR A 1 262 ? -23.966 12.561 37.437 1.00 63.94 262 TYR A C 1
ATOM 2121 O O . TYR A 1 262 ? -24.733 13.043 38.258 1.00 63.94 262 TYR A O 1
ATOM 2129 N N . GLN A 1 263 ? -23.479 13.287 36.426 1.00 68.69 263 GLN A N 1
ATOM 2130 C CA . GLN A 1 263 ? -23.808 14.704 36.227 1.00 68.69 263 GLN A CA 1
ATOM 2131 C C . GLN A 1 263 ? -25.311 14.934 36.059 1.00 68.69 263 GLN A C 1
ATOM 2133 O O . GLN A 1 263 ? -25.840 15.904 36.592 1.00 68.69 263 GLN A O 1
ATOM 2138 N N . LYS A 1 264 ? -26.002 14.037 35.347 1.00 70.38 264 LYS A N 1
ATOM 2139 C CA . LYS A 1 264 ? -27.455 14.105 35.203 1.00 70.38 264 LYS A CA 1
ATOM 2140 C C . LYS A 1 264 ? -28.165 13.883 36.541 1.00 70.38 264 LYS A C 1
ATOM 2142 O O . LYS A 1 264 ? -29.028 14.674 36.876 1.00 70.38 264 LYS A O 1
ATOM 2147 N N . ALA A 1 265 ? -27.760 12.874 37.313 1.00 61.19 265 ALA A N 1
ATOM 2148 C CA . ALA A 1 265 ? -28.324 12.626 38.640 1.00 61.19 265 ALA A CA 1
ATOM 2149 C C . ALA A 1 265 ? -28.124 13.828 39.581 1.00 61.19 265 ALA A C 1
ATOM 2151 O O . ALA A 1 265 ? -29.063 14.252 40.236 1.00 61.19 265 ALA A O 1
ATOM 2152 N N . VAL A 1 266 ? -26.935 14.441 39.573 1.00 67.62 266 VAL A N 1
ATOM 2153 C CA . VAL A 1 266 ? -26.650 15.651 40.364 1.00 67.62 266 VAL A CA 1
ATOM 2154 C C . VAL A 1 266 ? -27.494 16.849 39.907 1.00 67.62 266 VAL A C 1
ATOM 2156 O O . VAL A 1 266 ? -27.930 17.640 40.739 1.00 67.62 266 VAL A O 1
ATOM 2159 N N . ALA A 1 267 ? -27.729 17.005 38.601 1.00 68.12 267 ALA A N 1
ATOM 2160 C CA . ALA A 1 267 ? -28.586 18.065 38.071 1.00 68.12 267 ALA A CA 1
ATOM 2161 C C . ALA A 1 267 ? -30.065 17.846 38.429 1.00 68.12 267 ALA A C 1
ATOM 2163 O O . ALA A 1 267 ? -30.735 18.797 38.827 1.00 68.12 267 ALA A O 1
ATOM 2164 N N . ASP A 1 268 ? -30.543 16.604 38.332 1.00 68.00 268 ASP A N 1
ATOM 2165 C CA . ASP A 1 268 ? -31.903 16.216 38.707 1.00 68.00 268 ASP A CA 1
ATOM 2166 C C . ASP A 1 268 ? -32.120 16.439 40.224 1.00 68.00 268 ASP A C 1
ATOM 2168 O O . ASP A 1 268 ? -33.103 17.074 40.608 1.00 68.00 268 ASP A O 1
ATOM 2172 N N . ASP A 1 269 ? -31.160 16.052 41.076 1.00 64.75 269 ASP A N 1
ATOM 2173 C CA . ASP A 1 269 ? -31.184 16.307 42.529 1.00 64.75 269 ASP A CA 1
ATOM 2174 C C . ASP A 1 269 ? -31.153 17.811 42.858 1.00 64.75 269 ASP A C 1
ATOM 2176 O O . ASP A 1 269 ? -31.891 18.283 43.724 1.00 64.75 269 ASP A O 1
ATOM 2180 N N . ALA A 1 270 ? -30.329 18.601 42.159 1.00 58.91 270 ALA A N 1
ATOM 2181 C CA . ALA A 1 270 ? -30.271 20.052 42.347 1.00 58.91 270 ALA A CA 1
ATOM 2182 C C . ALA A 1 270 ? -31.579 20.743 41.927 1.00 58.91 270 ALA A C 1
ATOM 2184 O O . ALA A 1 270 ? -32.008 21.711 42.562 1.00 58.91 270 ALA A O 1
ATOM 2185 N N . GLN A 1 271 ? -32.227 20.247 40.872 1.00 63.72 271 GLN A N 1
ATOM 2186 C CA . GLN A 1 271 ? -33.515 20.752 40.412 1.00 63.72 271 GLN A CA 1
ATOM 2187 C C . GLN A 1 271 ? -34.644 20.363 41.371 1.00 63.72 271 GLN A C 1
ATOM 2189 O O . GLN A 1 271 ? -35.505 21.194 41.659 1.00 63.72 271 GLN A O 1
ATOM 2194 N N . GLN A 1 272 ? -34.607 19.151 41.923 1.00 65.06 272 GLN A N 1
ATOM 2195 C CA . GLN A 1 272 ? -35.543 18.716 42.954 1.00 65.06 272 GLN A CA 1
ATOM 2196 C C . GLN A 1 272 ? -35.393 19.545 44.235 1.00 65.06 272 GLN A C 1
ATOM 2198 O O . GLN A 1 272 ? -36.378 20.085 44.724 1.00 65.06 272 GLN A O 1
ATOM 2203 N N . TRP A 1 273 ? -34.162 19.788 44.690 1.00 57.72 273 TRP A N 1
ATOM 2204 C CA . TRP A 1 273 ? -33.891 20.683 45.819 1.00 57.72 273 TRP A CA 1
ATOM 2205 C C . TRP A 1 273 ? -34.352 22.128 45.564 1.00 57.72 273 TRP A C 1
ATOM 2207 O O . TRP A 1 273 ? -34.896 22.781 46.455 1.00 57.72 273 TRP A O 1
ATOM 2217 N N . SER A 1 274 ? -34.180 22.637 44.338 1.00 52.88 274 SER A N 1
ATOM 2218 C CA . SER A 1 274 ? -34.691 23.957 43.951 1.00 52.88 274 SER A CA 1
ATOM 2219 C C . SER A 1 274 ? -36.220 24.020 43.996 1.00 52.88 274 SER A C 1
ATOM 2221 O O . SER A 1 274 ? -36.765 25.046 44.401 1.00 52.88 274 SER A O 1
ATOM 2223 N N . ASN A 1 275 ? -36.908 22.956 43.578 1.00 62.97 275 ASN A N 1
ATOM 2224 C CA . ASN A 1 275 ? -38.367 22.876 43.650 1.00 62.97 275 ASN A CA 1
ATOM 2225 C C . ASN A 1 275 ? -38.841 22.812 45.108 1.00 62.97 275 ASN A C 1
ATOM 2227 O O . ASN A 1 275 ? -39.711 23.594 45.476 1.00 62.97 275 ASN A O 1
ATOM 2231 N N . ASP A 1 276 ? -38.198 22.002 45.954 1.00 64.31 276 ASP A N 1
ATOM 2232 C CA . ASP A 1 276 ? -38.528 21.901 47.383 1.00 64.31 276 ASP A CA 1
ATOM 2233 C C . ASP A 1 276 ? -38.362 23.252 48.106 1.00 64.31 276 ASP A C 1
ATOM 2235 O O . ASP A 1 276 ? -39.180 23.629 48.946 1.00 64.31 276 ASP A O 1
ATOM 2239 N N . ILE A 1 277 ? -37.329 24.031 47.756 1.00 55.91 277 ILE A N 1
ATOM 2240 C CA . ILE A 1 277 ? -37.151 25.394 48.282 1.00 55.91 277 ILE A CA 1
ATOM 2241 C C . ILE A 1 277 ? -38.266 26.323 47.807 1.00 55.91 277 ILE A C 1
ATOM 2243 O O . ILE A 1 277 ? -38.773 27.112 48.604 1.00 55.91 277 ILE A O 1
ATOM 2247 N N . LEU A 1 278 ? -38.627 26.275 46.523 1.00 59.53 278 LEU A N 1
ATOM 2248 C CA . LEU A 1 278 ? -39.686 27.121 45.972 1.00 59.53 278 LEU A CA 1
ATOM 2249 C C . LEU A 1 278 ? -41.040 26.804 46.608 1.00 59.53 278 LEU A C 1
ATOM 2251 O O . LEU A 1 278 ? -41.764 27.736 46.964 1.00 59.53 278 LEU A O 1
ATOM 2255 N N . ASP A 1 279 ? -41.343 25.526 46.815 1.00 65.75 279 ASP A N 1
ATOM 2256 C CA . ASP A 1 279 ? -42.556 25.083 47.497 1.00 65.75 279 ASP A CA 1
ATOM 2257 C C . ASP A 1 279 ? -42.554 25.532 48.962 1.00 65.75 279 ASP A C 1
ATOM 2259 O O . ASP A 1 279 ? -43.528 26.127 49.421 1.00 65.75 279 ASP A O 1
ATOM 2263 N N . HIS A 1 280 ? -41.427 25.403 49.669 1.00 64.25 280 HIS A N 1
ATOM 2264 C CA . HIS A 1 280 ? -41.328 25.860 51.056 1.00 64.25 280 HIS A CA 1
ATOM 2265 C C . HIS A 1 280 ? -41.419 27.393 51.200 1.00 64.25 280 HIS A C 1
ATOM 2267 O O . HIS A 1 280 ? -41.979 27.915 52.170 1.00 64.25 280 HIS A O 1
ATOM 2273 N N . VAL A 1 281 ? -40.895 28.148 50.227 1.00 58.75 281 VAL A N 1
ATOM 2274 C CA . VAL A 1 281 ? -41.070 29.608 50.157 1.00 58.75 281 VAL A CA 1
ATOM 2275 C C . VAL A 1 281 ? -42.531 29.958 49.886 1.00 58.75 281 VAL A C 1
ATOM 2277 O O . VAL A 1 281 ? -43.056 30.876 50.517 1.00 58.75 281 VAL A O 1
ATOM 2280 N N . LYS A 1 282 ? -43.197 29.232 48.984 1.00 65.06 282 LYS A N 1
ATOM 2281 C CA . LYS A 1 282 ? -44.608 29.445 48.657 1.00 65.06 282 LYS A CA 1
ATOM 2282 C C . LYS A 1 282 ? -45.513 29.165 49.857 1.00 65.06 282 LYS A C 1
ATOM 2284 O O . LYS A 1 282 ? -46.323 30.027 50.184 1.00 65.06 282 LYS A O 1
ATOM 2289 N N . GLU A 1 283 ? -45.306 28.052 50.561 1.00 66.69 283 GLU A N 1
ATOM 2290 C CA . GLU A 1 283 ? -46.008 27.729 51.812 1.00 66.69 283 GLU A CA 1
ATOM 2291 C C . GLU A 1 283 ? -45.823 28.837 52.856 1.00 66.69 283 GLU A C 1
ATOM 2293 O O . GLU A 1 283 ? -46.801 29.347 53.397 1.00 66.69 283 GLU A O 1
ATOM 2298 N N . ARG A 1 284 ? -44.587 29.316 53.070 1.00 61.28 284 ARG A N 1
ATOM 2299 C CA . ARG A 1 284 ? -44.344 30.453 53.976 1.00 61.28 284 ARG A CA 1
ATOM 2300 C C . ARG A 1 284 ? -45.059 31.731 53.548 1.00 61.28 284 ARG A C 1
ATOM 2302 O O . ARG A 1 284 ? -45.516 32.478 54.409 1.00 61.28 284 ARG A O 1
ATOM 2309 N N . MET A 1 285 ? -45.109 32.030 52.250 1.00 60.78 285 MET A N 1
ATOM 2310 C CA . MET A 1 285 ? -45.799 33.223 51.750 1.00 60.78 285 MET A CA 1
ATOM 2311 C C . MET A 1 285 ? -47.317 33.110 51.903 1.00 60.78 285 MET A C 1
ATOM 2313 O O . MET A 1 285 ? -47.964 34.114 52.207 1.00 60.78 285 MET A O 1
ATOM 2317 N N . GLU A 1 286 ? -47.878 31.915 51.717 1.00 66.12 286 GLU A N 1
ATOM 2318 C CA . GLU A 1 286 ? -49.295 31.626 51.951 1.00 66.12 286 GLU A CA 1
ATOM 2319 C C . GLU A 1 286 ? -49.641 31.723 53.444 1.00 66.12 286 GLU A C 1
ATOM 2321 O O . GLU A 1 286 ? -50.618 32.390 53.793 1.00 66.12 286 GLU A O 1
ATOM 2326 N N . ASP A 1 287 ? -48.793 31.191 54.328 1.00 64.38 287 ASP A N 1
ATOM 2327 C CA . ASP A 1 287 ? -48.930 31.319 55.783 1.00 64.38 287 ASP A CA 1
ATOM 2328 C C . ASP A 1 287 ? -48.830 32.781 56.244 1.00 64.38 287 ASP A C 1
ATOM 2330 O O . ASP A 1 287 ? -49.670 33.255 57.015 1.00 64.38 287 ASP A O 1
ATOM 2334 N N . ASP A 1 288 ? -47.853 33.541 55.737 1.00 61.69 288 ASP A N 1
ATOM 2335 C CA . ASP A 1 288 ? -47.694 34.971 56.033 1.00 61.69 288 ASP A CA 1
ATOM 2336 C C . ASP A 1 288 ? -48.870 35.803 55.499 1.00 61.69 288 ASP A C 1
ATOM 2338 O O . ASP A 1 288 ? -49.282 36.788 56.129 1.00 61.69 288 ASP A O 1
ATOM 2342 N N . PHE A 1 289 ? -49.425 35.428 54.344 1.00 54.31 289 PHE A N 1
ATOM 2343 C CA . PHE A 1 289 ? -50.621 36.055 53.789 1.00 54.31 289 PHE A CA 1
ATOM 2344 C C . PHE A 1 289 ? -51.848 35.746 54.652 1.00 54.31 289 PHE A C 1
ATOM 2346 O O . PHE A 1 289 ? -52.559 36.676 55.041 1.00 54.31 289 PHE A O 1
ATOM 2353 N N . ALA A 1 290 ? -52.055 34.487 55.041 1.00 60.88 290 ALA A N 1
ATOM 2354 C CA . ALA A 1 290 ? -53.132 34.078 55.939 1.00 60.88 290 ALA A CA 1
ATOM 2355 C C . ALA A 1 290 ? -53.038 34.789 57.302 1.00 60.88 290 ALA A C 1
ATOM 2357 O O . ALA A 1 290 ? -54.040 35.305 57.802 1.00 60.88 290 ALA A O 1
ATOM 2358 N N . LEU A 1 291 ? -51.832 34.926 57.865 1.00 59.34 291 LEU A N 1
ATOM 2359 C CA . LEU A 1 291 ? -51.578 35.673 59.103 1.00 59.34 291 LEU A CA 1
ATOM 2360 C C . LEU A 1 291 ? -51.864 37.175 58.967 1.00 59.34 291 LEU A C 1
ATOM 2362 O O . LEU A 1 291 ? -52.399 37.782 59.901 1.00 59.34 291 LEU A O 1
ATOM 2366 N N . LYS A 1 292 ? -51.525 37.791 57.827 1.00 59.31 292 LYS A N 1
ATOM 2367 C CA . LYS A 1 292 ? -51.830 39.207 57.547 1.00 59.31 292 LYS A CA 1
ATOM 2368 C C . LYS A 1 292 ? -53.321 39.443 57.339 1.00 59.31 292 LYS A C 1
ATOM 2370 O O . LYS A 1 292 ? -53.849 40.402 57.900 1.00 59.31 292 LYS A O 1
ATOM 2375 N N . VAL A 1 293 ? -54.006 38.567 56.605 1.00 56.03 293 VAL A N 1
ATOM 2376 C CA . VAL A 1 293 ? -55.465 38.623 56.426 1.00 56.03 293 VAL A CA 1
ATOM 2377 C C . VAL A 1 293 ? -56.161 38.461 57.780 1.00 56.03 293 VAL A C 1
ATOM 2379 O O . VAL A 1 293 ? -57.002 39.289 58.138 1.00 56.03 293 VAL A O 1
ATOM 2382 N N . TRP A 1 294 ? -55.736 37.491 58.596 1.00 50.72 294 TRP A N 1
ATOM 2383 C CA . TRP A 1 294 ? -56.298 37.262 59.929 1.00 50.72 294 TRP A CA 1
ATOM 2384 C C . TRP A 1 294 ? -56.108 38.460 60.871 1.00 50.72 294 TRP A C 1
ATOM 2386 O O . TRP A 1 294 ? -57.067 38.879 61.524 1.00 50.72 294 TRP A O 1
ATOM 2396 N N . LYS A 1 295 ? -54.913 39.072 60.890 1.00 53.03 295 LYS A N 1
ATOM 2397 C CA . LYS A 1 295 ? -54.636 40.294 61.671 1.00 53.03 295 LYS A CA 1
ATOM 2398 C C . LYS A 1 295 ? -55.416 41.509 61.159 1.00 53.03 295 LYS A C 1
ATOM 2400 O O . LYS A 1 295 ? -55.992 42.232 61.964 1.00 53.03 295 LYS A O 1
ATOM 2405 N N . SER A 1 296 ? -55.538 41.684 59.840 1.00 53.16 296 SER A N 1
ATOM 2406 C CA . SER A 1 296 ? -56.322 42.785 59.255 1.00 53.16 296 SER A CA 1
ATOM 2407 C C . SER A 1 296 ? -57.820 42.708 59.580 1.00 53.16 296 SER A C 1
ATOM 2409 O O . SER A 1 296 ? -58.472 43.743 59.679 1.00 53.16 296 SER A O 1
ATOM 2411 N N . SER A 1 297 ? -58.355 41.503 59.821 1.00 49.88 297 SER A N 1
ATOM 2412 C CA . SER A 1 297 ? -59.750 41.319 60.248 1.00 49.88 297 SER A CA 1
ATOM 2413 C C . SER A 1 297 ? -59.988 41.612 61.737 1.00 49.88 297 SER A C 1
ATOM 2415 O O . SER A 1 297 ? -61.129 41.818 62.141 1.00 49.88 297 SER A O 1
ATOM 2417 N N . LYS A 1 298 ? -58.927 41.642 62.558 1.00 51.41 298 LYS A N 1
ATOM 2418 C CA . LYS A 1 298 ? -59.012 41.908 64.004 1.00 51.41 298 LYS A CA 1
ATOM 2419 C C . LYS A 1 298 ? -58.718 43.358 64.388 1.00 51.41 298 LYS A C 1
ATOM 2421 O O . LYS A 1 298 ? -59.172 43.791 65.443 1.00 51.41 298 LYS A O 1
ATOM 2426 N N . ASP A 1 299 ? -58.055 44.125 63.527 1.00 46.62 299 ASP A N 1
ATOM 2427 C CA . ASP A 1 299 ? -57.644 45.503 63.824 1.00 46.62 299 ASP A CA 1
ATOM 2428 C C . ASP A 1 299 ? -58.631 46.567 63.306 1.00 46.62 299 ASP A C 1
ATOM 2430 O O . ASP A 1 299 ? -58.245 47.672 62.924 1.00 46.62 299 ASP A O 1
ATOM 2434 N N . SER A 1 300 ? -59.937 46.280 63.330 1.00 46.19 300 SER A N 1
ATOM 2435 C CA . SER A 1 300 ? -60.963 47.288 63.042 1.00 46.19 300 SER A CA 1
ATOM 2436 C C . SER A 1 300 ? -61.334 48.162 64.242 1.00 46.19 300 SER A C 1
ATOM 2438 O O . SER A 1 300 ? -62.221 48.991 64.082 1.00 46.19 300 SER A O 1
ATOM 2440 N N . HIS A 1 301 ? -60.671 48.065 65.403 1.00 43.25 301 HIS A N 1
ATOM 2441 C CA . HIS A 1 301 ? -60.822 49.010 66.522 1.00 43.25 301 HIS A CA 1
ATOM 2442 C C . HIS A 1 301 ? -59.491 49.250 67.251 1.00 43.25 301 HIS A C 1
ATOM 2444 O O . HIS A 1 301 ? -59.008 48.386 67.972 1.00 43.25 301 HIS A O 1
ATOM 2450 N N . GLY A 1 302 ? -58.958 50.473 67.159 1.00 39.62 302 GLY A N 1
ATOM 2451 C CA . GLY A 1 302 ? -58.013 50.981 68.159 1.00 39.62 302 GLY A CA 1
ATOM 2452 C C . GLY A 1 302 ? -56.783 51.677 67.591 1.00 39.62 302 GLY A C 1
ATOM 2453 O O . GLY A 1 302 ? -55.858 51.058 67.088 1.00 39.62 302 GLY A O 1
ATOM 2454 N N . LYS A 1 303 ? -56.762 53.002 67.737 1.00 45.22 303 LYS A N 1
ATOM 2455 C CA . LYS A 1 303 ? -55.615 53.892 67.512 1.00 45.22 303 LYS A CA 1
ATOM 2456 C C . LYS A 1 303 ? -54.332 53.340 68.152 1.00 45.22 303 LYS A C 1
ATOM 2458 O O . LYS A 1 303 ? -54.373 53.038 69.338 1.00 45.22 303 LYS A O 1
ATOM 2463 N N . SER A 1 304 ? -53.190 53.398 67.452 1.00 37.59 304 SER A N 1
ATOM 2464 C CA . SER A 1 304 ? -51.924 53.961 67.980 1.00 37.59 304 SER A CA 1
ATOM 2465 C C . SER A 1 304 ? -50.669 53.547 67.192 1.00 37.59 304 SER A C 1
ATOM 2467 O O . SER A 1 304 ? -50.386 52.372 67.012 1.00 37.59 304 SER A O 1
ATOM 2469 N N . LYS A 1 305 ? -49.849 54.574 66.923 1.00 37.38 305 LYS A N 1
ATOM 2470 C CA . LYS A 1 305 ? -48.389 54.596 66.709 1.00 37.38 305 LYS A CA 1
ATOM 2471 C C . LYS A 1 305 ? -47.819 54.001 65.416 1.00 37.38 305 LYS A C 1
ATOM 2473 O O . LYS A 1 305 ? -47.587 52.809 65.269 1.00 37.38 305 LYS A O 1
ATOM 2478 N N . ARG A 1 306 ? -47.422 54.949 64.554 1.00 47.53 306 ARG A N 1
ATOM 2479 C CA . ARG A 1 306 ? -46.278 54.885 63.631 1.00 47.53 306 ARG A CA 1
ATOM 2480 C C . ARG A 1 306 ? -45.182 53.951 64.162 1.00 47.53 306 ARG A C 1
ATOM 2482 O O . ARG A 1 306 ? -44.468 54.302 65.098 1.00 47.53 306 ARG A O 1
ATOM 2489 N N . SER A 1 307 ? -45.021 52.816 63.496 1.00 36.16 307 SER A N 1
ATOM 2490 C CA . SER A 1 307 ? -43.765 52.083 63.430 1.00 36.16 307 SER A CA 1
ATOM 2491 C C . SER A 1 307 ? -43.224 52.283 62.021 1.00 36.16 307 SER A C 1
ATOM 2493 O O . SER A 1 307 ? -43.825 51.848 61.040 1.00 36.16 307 SER A O 1
ATOM 2495 N N . THR A 1 308 ? -42.121 53.018 61.909 1.00 44.12 308 THR A N 1
ATOM 2496 C CA . THR A 1 308 ? -41.259 53.032 60.727 1.00 44.12 308 THR A CA 1
ATOM 2497 C C . THR A 1 308 ? -40.652 51.644 60.554 1.00 44.12 308 THR A C 1
ATOM 2499 O O . THR A 1 308 ? -39.514 51.397 60.947 1.00 44.12 308 THR A O 1
ATOM 2502 N N . VAL A 1 309 ? -41.414 50.727 59.967 1.00 39.62 309 VAL A N 1
ATOM 2503 C CA . VAL A 1 309 ? -40.847 49.521 59.371 1.00 39.62 309 VAL A CA 1
ATOM 2504 C C . VAL A 1 309 ? -40.313 49.957 58.015 1.00 39.62 309 VAL A C 1
ATOM 2506 O O . VAL A 1 309 ? -41.080 50.297 57.114 1.00 39.62 309 VAL A O 1
ATOM 2509 N N . LYS A 1 310 ? -38.982 50.048 57.910 1.00 41.09 310 LYS A N 1
ATOM 2510 C CA . LYS A 1 310 ? -38.288 50.221 56.631 1.00 41.09 310 LYS A CA 1
ATOM 2511 C C . LYS A 1 310 ? -38.867 49.209 55.643 1.00 41.09 310 LYS A C 1
ATOM 2513 O O . LYS A 1 310 ? -38.991 48.035 55.985 1.00 41.09 310 LYS A O 1
ATOM 2518 N N . ALA A 1 311 ? -39.231 49.684 54.453 1.00 40.38 311 ALA A N 1
ATOM 2519 C CA . ALA A 1 311 ? -39.646 48.823 53.355 1.00 40.38 311 ALA A CA 1
ATOM 2520 C C . ALA A 1 311 ? -38.643 47.665 53.211 1.00 40.38 311 ALA A C 1
ATOM 2522 O O . ALA A 1 311 ? -37.436 47.924 53.303 1.00 40.38 311 ALA A O 1
ATOM 2523 N N . PRO A 1 312 ? -39.097 46.413 53.019 1.00 44.50 312 PRO A N 1
ATOM 2524 C CA . PRO A 1 312 ? -38.180 45.340 52.689 1.00 44.50 312 PRO A CA 1
ATOM 2525 C C . PRO A 1 312 ? -37.416 45.743 51.426 1.00 44.50 312 PRO A C 1
ATOM 2527 O O . PRO A 1 312 ? -37.995 46.179 50.428 1.00 44.50 312 PRO A O 1
ATOM 2530 N N . THR A 1 313 ? -36.095 45.675 51.552 1.00 47.56 313 THR A N 1
ATOM 2531 C CA . THR A 1 313 ? -35.105 45.804 50.489 1.00 47.56 313 THR A CA 1
ATOM 2532 C C . THR A 1 313 ? -35.533 44.988 49.273 1.00 47.56 313 THR A C 1
ATOM 2534 O O . THR A 1 313 ? -36.076 43.893 49.403 1.00 47.56 313 THR A O 1
ATOM 2537 N N . SER A 1 314 ? -35.338 45.589 48.102 1.00 49.75 314 SER A N 1
ATOM 2538 C CA . SER A 1 314 ? -35.632 45.055 46.772 1.00 49.75 314 SER A CA 1
ATOM 2539 C C . SER A 1 314 ? -35.359 43.548 46.662 1.00 49.75 314 SER A C 1
ATOM 2541 O O . SER A 1 314 ? -34.350 43.071 47.167 1.00 49.75 314 SER A O 1
ATOM 2543 N N . VAL A 1 315 ? -36.166 42.819 45.879 1.00 51.34 315 VAL A N 1
ATOM 2544 C CA . VAL A 1 315 ? -36.006 41.385 45.502 1.00 51.34 315 VAL A CA 1
ATOM 2545 C C . VAL A 1 315 ? -34.685 41.094 44.740 1.00 51.34 315 VAL A C 1
ATOM 2547 O O . VAL A 1 315 ? -34.487 40.035 44.164 1.00 51.34 315 VAL A O 1
ATOM 2550 N N . LEU A 1 316 ? -33.778 42.069 44.699 1.00 50.41 316 LEU A N 1
ATOM 2551 C CA . LEU A 1 316 ? -32.496 42.074 43.998 1.00 50.41 316 LEU A CA 1
ATOM 2552 C C . LEU A 1 316 ? -31.303 42.174 44.970 1.00 50.41 316 LEU A C 1
ATOM 2554 O O . LEU A 1 316 ? -30.163 42.336 44.526 1.00 50.41 316 LEU A O 1
ATOM 2558 N N . ASP A 1 317 ? -31.564 42.116 46.278 1.00 53.34 317 ASP A N 1
ATOM 2559 C CA . ASP A 1 317 ? -30.551 42.144 47.329 1.00 53.34 317 ASP A CA 1
ATOM 2560 C C . ASP A 1 317 ? -30.352 40.727 47.897 1.00 53.34 317 ASP A C 1
ATOM 2562 O O . ASP A 1 317 ? -31.298 40.091 48.359 1.00 53.34 317 ASP A O 1
ATOM 2566 N N . GLY A 1 318 ? -29.109 40.238 47.850 1.00 59.59 318 GLY A N 1
ATOM 2567 C CA . GLY A 1 318 ? -28.716 38.890 48.271 1.00 59.59 318 GLY A CA 1
ATOM 2568 C C . GLY A 1 318 ? -28.696 37.860 47.135 1.00 59.59 318 GLY A C 1
ATOM 2569 O O . GLY A 1 318 ? -29.720 37.557 46.530 1.00 59.59 318 GLY A O 1
ATOM 2570 N N . GLY A 1 319 ? -27.526 37.280 46.859 1.00 67.94 319 GLY A N 1
ATOM 2571 C CA . GLY A 1 319 ? -27.377 36.199 45.880 1.00 67.94 319 GLY A CA 1
ATOM 2572 C C . GLY A 1 319 ? -25.944 35.686 45.760 1.00 67.94 319 GLY A C 1
ATOM 2573 O O . GLY A 1 319 ? -25.036 36.187 46.421 1.00 67.94 319 GLY A O 1
ATOM 2574 N N . LYS A 1 320 ? -25.728 34.678 44.910 1.00 64.94 320 LYS A N 1
ATOM 2575 C CA . LYS A 1 320 ? -24.398 34.160 44.558 1.00 64.94 320 LYS A CA 1
ATOM 2576 C C . LYS A 1 320 ? -24.146 34.447 43.082 1.00 64.94 320 LYS A C 1
ATOM 2578 O O . LYS A 1 320 ? -24.980 34.118 42.243 1.00 64.94 320 LYS A O 1
ATOM 2583 N N . CYS A 1 321 ? -23.027 35.088 42.752 1.00 64.50 321 CYS A N 1
ATOM 2584 C CA . CYS A 1 321 ? -22.681 35.327 41.352 1.00 64.50 321 CYS A CA 1
ATOM 2585 C C . CYS A 1 321 ? -22.421 33.984 40.662 1.00 64.50 321 CYS A C 1
ATOM 2587 O O . CYS A 1 321 ? -21.575 33.221 41.121 1.00 64.50 321 CYS A O 1
ATOM 2589 N N . LEU A 1 322 ? -23.107 33.703 39.554 1.00 62.22 322 LEU A N 1
ATOM 2590 C CA . LEU A 1 322 ? -22.944 32.439 38.828 1.00 62.22 322 LEU A CA 1
ATOM 2591 C C . LEU A 1 322 ? -21.530 32.266 38.251 1.00 62.22 322 LEU A C 1
ATOM 2593 O O . LEU A 1 322 ? -21.062 31.139 38.130 1.00 62.22 322 LEU A O 1
ATOM 2597 N N . GLN A 1 323 ? -20.824 33.372 37.992 1.00 57.53 323 GLN A N 1
ATOM 2598 C CA . GLN A 1 323 ? -19.491 33.337 37.394 1.00 57.53 323 GLN A CA 1
ATOM 2599 C C . GLN A 1 323 ? -18.365 33.256 38.426 1.00 57.53 323 GLN A C 1
ATOM 2601 O O . GLN A 1 323 ? -17.492 32.404 38.322 1.00 57.53 323 GLN A O 1
ATOM 2606 N N . CYS A 1 324 ? -18.370 34.115 39.452 1.00 62.06 324 CYS A N 1
ATOM 2607 C CA . CYS A 1 324 ? -17.304 34.108 40.463 1.00 62.06 324 CYS A CA 1
ATOM 2608 C C . CYS A 1 324 ? -17.647 33.289 41.713 1.00 62.06 324 CYS A C 1
ATOM 2610 O O . CYS A 1 324 ? -16.811 33.156 42.605 1.00 62.06 324 CYS A O 1
ATOM 2612 N N . GLN A 1 325 ? -18.879 32.780 41.808 1.00 64.12 325 GLN A N 1
ATOM 2613 C CA . GLN A 1 325 ? -19.384 31.960 42.912 1.00 64.12 325 GLN A CA 1
ATOM 2614 C C . GLN A 1 325 ? -19.270 32.626 44.299 1.00 64.12 325 GLN A C 1
ATOM 2616 O O . GLN A 1 325 ? -19.440 31.968 45.325 1.00 64.12 325 GLN A O 1
ATOM 2621 N N . LYS A 1 326 ? -19.031 33.940 44.366 1.00 63.12 326 LYS A N 1
ATOM 2622 C CA . LYS A 1 326 ? -19.022 34.694 45.625 1.00 63.12 326 LYS A CA 1
ATOM 2623 C C . LYS A 1 326 ? -20.419 35.230 45.948 1.00 63.12 326 LYS A C 1
ATOM 2625 O O . LYS A 1 326 ? -21.149 35.614 45.026 1.00 63.12 326 LYS A O 1
ATOM 2630 N N . PRO A 1 327 ? -20.799 35.260 47.236 1.00 62.03 327 PRO A N 1
ATOM 2631 C CA . PRO A 1 327 ? -22.036 35.892 47.666 1.00 62.03 327 PRO A CA 1
ATOM 2632 C C . PRO A 1 327 ? -21.944 37.416 47.504 1.00 62.03 327 PRO A C 1
ATOM 2634 O O . PRO A 1 327 ? -20.875 37.999 47.694 1.00 62.03 327 PRO A O 1
ATOM 2637 N N . PHE A 1 328 ? -23.058 38.063 47.172 1.00 68.81 328 PHE A N 1
ATOM 2638 C CA . PHE A 1 328 ? -23.182 39.519 47.127 1.00 68.81 328 PHE A CA 1
ATOM 2639 C C . PHE A 1 328 ? -24.425 39.986 47.889 1.00 68.81 328 PHE A C 1
ATOM 2641 O O . PHE A 1 328 ? -25.450 39.304 47.924 1.00 68.81 328 PHE A O 1
ATOM 2648 N N . SER A 1 329 ? -24.316 41.163 48.500 1.00 64.56 329 SER A N 1
ATOM 2649 C CA . SER A 1 329 ? -25.368 41.820 49.282 1.00 64.56 329 SER A CA 1
ATOM 2650 C C . SER A 1 329 ? -26.363 42.586 48.412 1.00 64.56 329 SER A C 1
ATOM 2652 O O . SER A 1 329 ? -27.546 42.600 48.727 1.00 64.56 329 SER A O 1
ATOM 2654 N N . SER A 1 330 ? -25.913 43.188 47.307 1.00 68.50 330 SER A N 1
ATOM 2655 C CA . SER A 1 330 ? -26.769 43.901 46.352 1.00 68.50 330 SER A CA 1
ATOM 2656 C C . SER A 1 330 ? -26.196 43.855 44.935 1.00 68.50 330 SER A C 1
ATOM 2658 O O . SER A 1 330 ? -24.983 43.965 44.759 1.00 68.50 330 SER A O 1
ATOM 2660 N N . LEU A 1 331 ? -27.055 43.773 43.910 1.00 59.12 331 LEU A N 1
ATOM 2661 C CA . LEU A 1 331 ? -26.637 43.902 42.500 1.00 59.12 331 LEU A CA 1
ATOM 2662 C C . LEU A 1 331 ? -26.066 45.293 42.158 1.00 59.12 331 LEU A C 1
ATOM 2664 O O . LEU A 1 331 ? -25.477 45.478 41.092 1.00 59.12 331 LEU A O 1
ATOM 2668 N N . LYS A 1 332 ? -26.243 46.286 43.039 1.00 58.94 332 LYS A N 1
ATOM 2669 C CA . LYS A 1 332 ? -25.708 47.644 42.862 1.00 58.94 332 LYS A CA 1
ATOM 2670 C C . LYS A 1 332 ? -24.264 47.803 43.358 1.00 58.94 332 LYS A C 1
ATOM 2672 O O . LYS A 1 332 ? -23.636 48.809 43.020 1.00 58.94 332 LYS A O 1
ATOM 2677 N N . ASP A 1 333 ? -23.715 46.823 44.083 1.00 60.25 333 ASP A N 1
ATOM 2678 C CA . ASP A 1 333 ? -22.313 46.817 44.521 1.00 60.25 333 ASP A CA 1
ATOM 2679 C C . ASP A 1 333 ? -21.383 46.467 43.347 1.00 60.25 333 ASP A C 1
ATOM 2681 O O . ASP A 1 333 ? -20.970 45.327 43.145 1.00 60.25 333 ASP A O 1
ATOM 2685 N N . LYS A 1 334 ? -21.020 47.479 42.551 1.00 53.38 334 LYS A N 1
ATOM 2686 C CA . LYS A 1 334 ? -20.102 47.336 41.402 1.00 53.38 334 LYS A CA 1
ATOM 2687 C C . LYS A 1 334 ? -18.663 46.949 41.787 1.00 53.38 334 LYS A C 1
ATOM 2689 O O . LYS A 1 334 ? -17.846 46.711 40.905 1.00 53.38 334 LYS A O 1
ATOM 2694 N N . THR A 1 335 ? -18.317 46.927 43.074 1.00 54.34 335 THR A N 1
ATOM 2695 C CA . THR A 1 335 ? -16.925 46.862 43.554 1.00 54.34 335 THR A CA 1
ATOM 2696 C C . THR A 1 335 ? -16.437 45.460 43.924 1.00 54.34 335 THR A C 1
ATOM 2698 O O . THR A 1 335 ? -15.230 45.264 44.068 1.00 54.34 335 THR A O 1
ATOM 2701 N N . THR A 1 336 ? -17.321 44.468 44.059 1.00 55.66 336 THR A N 1
ATOM 2702 C CA . THR A 1 336 ? -16.961 43.144 44.608 1.00 55.66 336 THR A CA 1
ATOM 2703 C C . THR A 1 336 ? -16.794 42.050 43.553 1.00 55.66 336 THR A C 1
ATOM 2705 O O . THR A 1 336 ? -16.079 41.074 43.792 1.00 55.66 336 THR A O 1
ATOM 2708 N N . CYS A 1 337 ? -17.380 42.213 42.364 1.00 58.88 337 CYS A N 1
ATOM 2709 C CA . CYS A 1 337 ? -17.318 41.210 41.305 1.00 58.88 337 CYS A CA 1
ATOM 2710 C C . CYS A 1 337 ? -16.229 41.552 40.276 1.00 58.88 337 CYS A C 1
ATOM 2712 O O . CYS A 1 337 ? -16.478 42.218 39.275 1.00 58.88 337 CYS A O 1
ATOM 2714 N N . LYS A 1 338 ? -14.997 41.099 40.533 1.00 58.97 338 LYS A N 1
ATOM 2715 C CA . LYS A 1 338 ? -13.892 41.168 39.566 1.00 58.97 338 LYS A CA 1
ATOM 2716 C C . LYS A 1 338 ? -13.938 39.932 38.666 1.00 58.97 338 LYS A C 1
ATOM 2718 O O . LYS A 1 338 ? -13.261 38.952 38.957 1.00 58.97 338 LYS A O 1
ATOM 2723 N N . TYR A 1 339 ? -14.777 39.951 37.635 1.00 64.94 339 TYR A N 1
ATOM 2724 C CA . TYR A 1 339 ? -14.797 38.912 36.603 1.00 64.94 339 TYR A CA 1
ATOM 2725 C C . TYR A 1 339 ? -14.607 39.520 35.216 1.00 64.94 339 TYR A C 1
ATOM 2727 O O . TYR A 1 339 ? -14.933 40.684 34.975 1.00 64.94 339 TYR A O 1
ATOM 2735 N N . HIS A 1 340 ? -14.075 38.706 34.312 1.00 57.38 340 HIS A N 1
ATOM 2736 C CA . HIS A 1 340 ? -13.932 39.034 32.905 1.00 57.38 340 HIS A CA 1
ATOM 2737 C C . HIS A 1 340 ? -15.250 38.723 32.192 1.00 57.38 340 HIS A C 1
ATOM 2739 O O . HIS A 1 340 ? -15.668 37.573 32.134 1.00 57.38 340 HIS A O 1
ATOM 2745 N N . ALA A 1 341 ? -15.928 39.745 31.668 1.00 62.03 341 ALA A N 1
ATOM 2746 C CA . ALA A 1 341 ? -17.204 39.595 30.955 1.00 62.03 341 ALA A CA 1
ATOM 2747 C C . ALA A 1 341 ? -17.048 39.058 29.513 1.00 62.03 341 ALA A C 1
ATOM 2749 O O . ALA A 1 341 ? -17.990 39.116 28.728 1.00 62.03 341 ALA A O 1
ATOM 2750 N N . GLY A 1 342 ? -15.848 38.604 29.140 1.00 63.88 342 GLY A N 1
ATOM 2751 C CA . GLY A 1 342 ? -15.505 38.144 27.796 1.00 63.88 342 GLY A CA 1
ATOM 2752 C C . GLY A 1 342 ? -15.244 36.643 27.747 1.00 63.88 342 GLY A C 1
ATOM 2753 O O . GLY A 1 342 ? -15.083 35.992 28.773 1.00 63.88 342 GLY A O 1
ATOM 2754 N N . TYR A 1 343 ? -15.161 36.108 26.536 1.00 63.78 343 TYR A N 1
ATOM 2755 C CA . TYR A 1 343 ? -14.754 34.732 26.270 1.00 63.78 343 TYR A CA 1
ATOM 2756 C C . TYR A 1 343 ? -13.259 34.669 25.949 1.00 63.78 343 TYR A C 1
ATOM 2758 O O . TYR A 1 343 ? -12.645 35.639 25.494 1.00 63.78 343 TYR A O 1
ATOM 2766 N N . MET A 1 344 ? -12.659 33.512 26.191 1.00 66.81 344 MET A N 1
ATOM 2767 C CA . MET A 1 344 ? -11.241 33.303 25.950 1.00 66.81 344 MET A CA 1
ATOM 2768 C C . MET A 1 344 ? -10.996 32.995 24.470 1.00 66.81 344 MET A C 1
ATOM 2770 O O . MET A 1 344 ? -11.658 32.137 23.888 1.00 66.81 344 MET A O 1
ATOM 2774 N N . THR A 1 345 ? -10.045 33.694 23.857 1.00 73.50 345 THR A N 1
ATOM 2775 C CA . THR A 1 345 ? -9.676 33.508 22.446 1.00 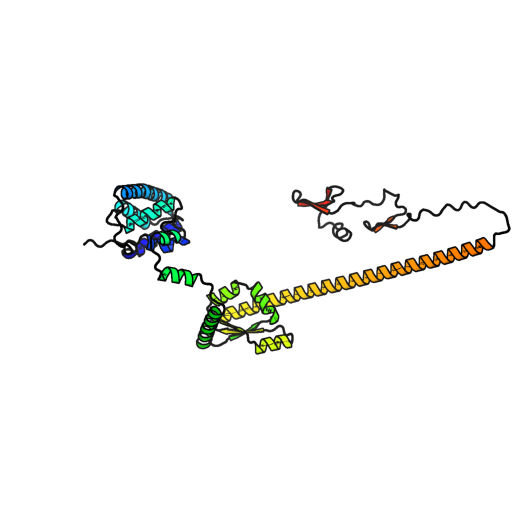73.50 345 THR A CA 1
ATOM 2776 C C . THR A 1 345 ? -8.186 33.205 22.339 1.00 73.50 345 THR A C 1
ATOM 2778 O O . THR A 1 345 ? -7.397 33.634 23.178 1.00 73.50 345 THR A O 1
ATOM 2781 N N . TYR A 1 346 ? -7.795 32.420 21.336 1.00 79.69 346 TYR A N 1
ATOM 2782 C CA . TYR A 1 346 ? -6.390 32.160 21.032 1.00 79.69 346 TYR A CA 1
ATOM 2783 C C . TYR A 1 346 ? -5.900 33.142 19.968 1.00 79.69 346 TYR A C 1
ATOM 2785 O O . TYR A 1 346 ? -6.462 33.182 18.871 1.00 79.69 346 TYR A O 1
ATOM 2793 N N . ASP A 1 347 ? -4.858 33.915 20.277 1.00 78.75 347 ASP A N 1
ATOM 2794 C CA . ASP A 1 347 ? -4.183 34.753 19.284 1.00 78.75 347 ASP A CA 1
ATOM 2795 C C . ASP A 1 347 ? -2.944 34.019 18.768 1.00 78.75 347 ASP A C 1
ATOM 2797 O O . ASP A 1 347 ? -1.919 33.938 19.448 1.00 78.75 347 ASP A O 1
ATOM 2801 N N . GLY A 1 348 ? -3.019 33.515 17.535 1.00 75.00 348 GLY A N 1
ATOM 2802 C CA . GLY A 1 348 ? -1.897 32.839 16.883 1.00 75.00 348 GLY A CA 1
ATOM 2803 C C . GLY A 1 348 ? -0.673 33.734 16.661 1.00 75.00 348 GLY A C 1
ATOM 2804 O O . GLY A 1 348 ? 0.430 33.213 16.524 1.00 75.00 348 GLY A O 1
ATOM 2805 N N . SER A 1 349 ? -0.833 35.063 16.665 1.00 72.69 349 SER A N 1
ATOM 2806 C CA . SER A 1 349 ? 0.292 36.002 16.558 1.00 72.69 349 SER A CA 1
ATOM 2807 C C . SER A 1 349 ? 1.036 36.197 17.884 1.00 72.69 349 SER A C 1
ATOM 2809 O O . SER A 1 349 ? 2.237 36.463 17.877 1.00 72.69 349 SER A O 1
ATOM 2811 N N . ARG A 1 350 ? 0.348 36.016 19.021 1.00 71.50 350 ARG A N 1
ATOM 2812 C CA . ARG A 1 350 ? 0.921 36.127 20.376 1.00 71.50 350 ARG A CA 1
ATOM 2813 C C . ARG A 1 350 ? 1.251 34.772 21.003 1.00 71.50 350 ARG A C 1
ATOM 2815 O O . ARG A 1 350 ? 1.953 34.723 22.007 1.00 71.50 350 ARG A O 1
ATOM 2822 N N . GLY A 1 351 ? 0.751 33.681 20.422 1.00 79.88 351 GLY A N 1
ATOM 2823 C CA . GLY A 1 351 ? 0.987 32.317 20.889 1.00 79.88 351 GLY A CA 1
ATOM 2824 C C . GLY A 1 351 ? 0.343 32.000 22.242 1.00 79.88 351 GLY A C 1
ATOM 2825 O O . GLY A 1 351 ? 0.741 31.030 22.881 1.00 79.88 351 GLY A O 1
ATOM 2826 N N . CYS A 1 352 ? -0.628 32.797 22.693 1.00 78.12 352 CYS A N 1
ATOM 2827 C CA . CYS A 1 352 ? -1.257 32.656 24.004 1.00 78.12 352 CYS A CA 1
ATOM 2828 C C . CYS A 1 352 ? -2.779 32.849 23.946 1.00 78.12 352 CYS A C 1
ATOM 2830 O O . CYS A 1 352 ? -3.334 33.395 22.986 1.00 78.12 352 CYS A O 1
ATOM 2832 N N . HIS A 1 353 ? -3.456 32.379 24.995 1.00 78.50 353 HIS A N 1
ATOM 2833 C CA . HIS A 1 353 ? -4.869 32.657 25.216 1.00 78.50 353 HIS A CA 1
ATOM 2834 C C . HIS A 1 353 ? -5.036 34.009 25.896 1.00 78.50 353 HIS A C 1
ATOM 2836 O O . HIS A 1 353 ? -4.224 34.388 26.738 1.00 78.50 353 HIS A O 1
ATOM 2842 N N . PHE A 1 354 ? -6.096 34.732 25.557 1.00 76.62 354 PHE A N 1
ATOM 2843 C CA . PHE A 1 354 ? -6.427 36.006 26.185 1.00 76.62 354 PHE A CA 1
ATOM 2844 C C . PHE A 1 354 ? -7.938 36.169 26.350 1.00 76.62 354 PHE A C 1
ATOM 2846 O O . PHE A 1 354 ? -8.734 35.526 25.661 1.00 76.62 354 PHE A O 1
ATOM 2853 N N . TRP A 1 355 ? -8.334 37.041 27.274 1.00 73.94 355 TRP A N 1
ATOM 2854 C CA . TRP A 1 355 ? -9.736 37.367 27.533 1.00 73.94 355 TRP A CA 1
ATOM 2855 C C . TRP A 1 355 ? -10.237 38.476 26.614 1.00 73.94 355 TRP A C 1
ATOM 2857 O O . TRP A 1 355 ? -9.720 39.590 26.674 1.00 73.94 355 TRP A O 1
ATOM 2867 N N . SER A 1 356 ? -11.304 38.233 25.848 1.00 69.25 356 SER A N 1
ATOM 2868 C CA . SER A 1 356 ? -11.818 39.214 24.877 1.00 69.25 356 SER A CA 1
ATOM 2869 C C . SER A 1 356 ? -12.324 40.525 25.490 1.00 69.25 356 SER A C 1
ATOM 2871 O O . SER A 1 356 ? -12.469 41.517 24.785 1.00 69.25 356 SER A O 1
ATOM 2873 N N . CYS A 1 357 ? -12.590 40.570 26.800 1.00 65.06 357 CYS A N 1
ATOM 2874 C CA . CYS A 1 357 ? -13.037 41.799 27.456 1.00 65.06 357 CYS A CA 1
ATOM 2875 C C . CYS A 1 357 ? -11.902 42.752 27.855 1.00 65.06 357 CYS A C 1
ATOM 2877 O O . CYS A 1 357 ? -12.180 43.910 28.155 1.00 65.06 357 CYS A O 1
ATOM 2879 N N . CYS A 1 358 ? -10.657 42.279 27.970 1.00 66.38 358 CYS A N 1
ATOM 2880 C CA . CYS A 1 358 ? -9.559 43.101 28.498 1.00 66.38 358 CYS A CA 1
ATOM 2881 C C . CYS A 1 358 ? -8.172 42.759 27.933 1.00 66.38 358 CYS A C 1
ATOM 2883 O O . CYS A 1 358 ? -7.181 43.285 28.432 1.00 66.38 358 CYS A O 1
ATOM 2885 N N . ASP A 1 359 ? -8.090 41.840 26.970 1.00 67.00 359 ASP A N 1
ATOM 2886 C CA . ASP A 1 359 ? -6.864 41.374 26.315 1.00 67.00 359 ASP A CA 1
ATOM 2887 C C . ASP A 1 359 ? -5.753 40.886 27.253 1.00 67.00 359 ASP A C 1
ATOM 2889 O O . ASP A 1 359 ? -4.573 40.860 26.895 1.00 67.00 359 ASP A O 1
ATOM 2893 N N . MET A 1 360 ? -6.122 40.454 28.462 1.00 70.88 360 MET A N 1
ATOM 2894 C CA . MET A 1 360 ? -5.162 39.917 29.420 1.00 70.88 360 MET A CA 1
ATOM 2895 C C . MET A 1 360 ? -4.787 38.494 29.011 1.00 70.88 360 MET A C 1
ATOM 2897 O O . MET A 1 360 ? -5.653 37.620 28.948 1.00 70.88 360 MET A O 1
ATOM 2901 N N . ALA A 1 361 ? -3.502 38.283 28.723 1.00 69.81 361 ALA A N 1
ATOM 2902 C CA . ALA A 1 361 ? -2.959 36.978 28.378 1.00 69.81 361 ALA A CA 1
ATOM 2903 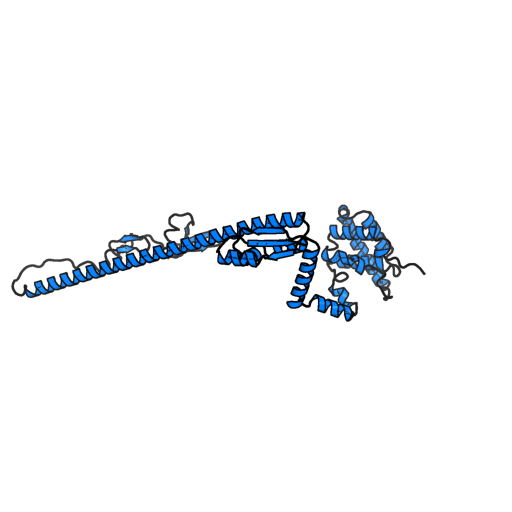C C . ALA A 1 361 ? -2.982 36.041 29.593 1.00 69.81 361 ALA A C 1
ATOM 2905 O O . ALA A 1 361 ? -2.661 36.448 30.710 1.00 69.81 361 ALA A O 1
ATOM 2906 N N . THR A 1 362 ? -3.347 34.784 29.369 1.00 68.00 362 THR A N 1
ATOM 2907 C CA . THR A 1 362 ? -3.428 33.745 30.396 1.00 68.00 362 THR A CA 1
ATOM 2908 C C . THR A 1 362 ? -2.825 32.438 29.876 1.00 68.00 362 THR A C 1
ATOM 2910 O O . THR A 1 362 ? -2.833 32.166 28.671 1.00 68.00 362 THR A O 1
ATOM 2913 N N . SER A 1 363 ? -2.239 31.656 30.784 1.00 66.44 363 SER A N 1
ATOM 2914 C CA . SER A 1 363 ? -1.652 30.345 30.490 1.00 66.44 363 SER A CA 1
ATOM 2915 C C . SER A 1 363 ? -2.682 29.245 30.744 1.00 66.44 363 SER A C 1
ATOM 2917 O O . SER A 1 363 ? -3.468 29.356 31.681 1.00 66.44 363 SER A O 1
ATOM 2919 N N . MET A 1 364 ? -2.651 28.166 29.953 1.00 61.19 364 MET A N 1
ATOM 2920 C CA . MET A 1 364 ? -3.498 26.986 30.196 1.00 61.19 364 MET A CA 1
ATOM 2921 C C . MET A 1 364 ? -3.183 26.288 31.527 1.00 61.19 364 MET A C 1
ATOM 2923 O O . MET A 1 364 ? -4.028 25.574 32.050 1.00 61.19 364 MET A O 1
ATOM 2927 N N . ASP A 1 365 ? -1.988 26.512 32.080 1.00 61.41 365 ASP A N 1
ATOM 2928 C CA . ASP A 1 365 ? -1.556 25.919 33.352 1.00 61.41 365 ASP A CA 1
ATOM 2929 C C . ASP A 1 365 ? -2.035 26.714 34.581 1.00 61.41 365 ASP A C 1
ATOM 2931 O O . ASP A 1 365 ? -1.735 26.350 35.720 1.00 61.41 365 ASP A O 1
ATOM 2935 N N . ASP A 1 366 ? -2.740 27.832 34.382 1.00 61.84 366 ASP A N 1
ATOM 2936 C CA . ASP A 1 366 ? -3.241 28.639 35.488 1.00 61.84 366 ASP A CA 1
ATOM 2937 C C . ASP A 1 366 ? -4.503 27.999 36.089 1.00 61.84 366 ASP A C 1
ATOM 2939 O O . ASP A 1 366 ? -5.441 27.646 35.382 1.00 61.84 366 ASP A O 1
ATOM 2943 N N . SER A 1 367 ? -4.573 27.897 37.418 1.00 56.62 367 SER A N 1
ATOM 2944 C CA . SER A 1 367 ? -5.717 27.324 38.157 1.00 56.62 367 SER A CA 1
ATOM 2945 C C . SER A 1 367 ? -7.064 28.018 37.879 1.00 56.62 367 SER A C 1
ATOM 2947 O O . SER A 1 367 ? -8.135 27.489 38.193 1.00 56.62 367 SER A O 1
ATOM 2949 N N . MET A 1 368 ? -7.022 29.215 37.289 1.00 53.00 368 MET A N 1
ATOM 2950 C CA . MET A 1 368 ? -8.197 29.950 36.817 1.00 53.00 368 MET A CA 1
ATOM 2951 C C . MET A 1 368 ? -8.744 29.433 35.474 1.00 53.00 368 MET A C 1
ATOM 2953 O O . MET A 1 368 ? -9.905 29.693 35.164 1.00 53.00 368 MET A O 1
ATOM 2957 N N . PHE A 1 369 ? -7.949 28.692 34.696 1.00 55.84 369 PHE A N 1
ATOM 2958 C CA . PHE A 1 369 ? -8.312 28.162 33.379 1.00 55.84 369 PHE A CA 1
ATOM 2959 C C . PHE A 1 369 ? -9.426 27.107 33.476 1.00 55.84 369 PHE A C 1
ATOM 2961 O O . PHE A 1 369 ? -10.491 27.262 32.870 1.00 55.84 369 PHE A O 1
ATOM 2968 N N . ASP A 1 370 ? -9.241 26.087 34.319 1.00 54.97 370 ASP A N 1
ATOM 2969 C CA . ASP A 1 370 ? -10.212 24.991 34.483 1.00 54.97 370 ASP A CA 1
ATOM 2970 C C . ASP A 1 370 ? -11.536 25.455 35.111 1.00 54.97 370 ASP A C 1
ATOM 2972 O O . ASP A 1 370 ? -12.621 24.993 34.743 1.00 54.97 370 ASP A O 1
ATOM 2976 N N . ASN A 1 371 ? -11.462 26.431 36.020 1.00 49.69 371 ASN A N 1
ATOM 2977 C CA . ASN A 1 371 ? -12.636 26.989 36.692 1.00 49.69 371 ASN A CA 1
ATOM 2978 C C . ASN A 1 371 ? -13.493 27.892 35.792 1.00 49.69 371 ASN A C 1
ATOM 2980 O O . ASN A 1 371 ? -14.603 28.245 36.187 1.00 49.69 371 ASN A O 1
ATOM 2984 N N . HIS A 1 372 ? -13.005 28.305 34.618 1.00 51.41 372 HIS A N 1
ATOM 2985 C CA . HIS A 1 372 ? -13.735 29.223 33.735 1.00 51.41 372 HIS A CA 1
ATOM 2986 C C . HIS A 1 372 ? -14.083 28.635 32.365 1.00 51.41 372 HIS A C 1
ATOM 2988 O O . HIS A 1 372 ? -15.027 29.110 31.738 1.00 51.41 372 HIS A O 1
ATOM 2994 N N . HIS A 1 373 ? -13.427 27.555 31.925 1.00 47.47 373 HIS A N 1
ATOM 2995 C CA . HIS A 1 373 ? -13.868 26.807 30.739 1.00 47.47 373 HIS A CA 1
ATOM 2996 C C . HIS A 1 373 ? -15.226 26.104 30.958 1.00 47.47 373 HIS A C 1
ATOM 2998 O O . HIS A 1 373 ? -15.939 25.788 30.008 1.00 47.47 373 HIS A O 1
ATOM 3004 N N . THR A 1 374 ? -15.601 25.836 32.210 1.00 44.84 374 THR A N 1
ATOM 3005 C CA . THR A 1 374 ? -16.829 25.106 32.568 1.00 44.84 374 THR A CA 1
ATOM 3006 C C . THR A 1 374 ? -18.073 25.990 32.718 1.00 44.84 374 THR A C 1
ATOM 3008 O O . THR A 1 374 ? -19.174 25.448 32.786 1.00 44.84 374 THR A O 1
ATOM 3011 N N . THR A 1 375 ? -17.928 27.320 32.742 1.00 41.59 375 THR A N 1
ATOM 3012 C CA . THR A 1 375 ? -19.024 28.278 33.008 1.00 41.59 375 THR A CA 1
ATOM 3013 C C . THR A 1 375 ? -19.265 29.294 31.884 1.00 41.59 375 THR A C 1
ATOM 3015 O O . THR A 1 375 ? -19.953 30.289 32.111 1.00 41.59 375 THR A O 1
ATOM 3018 N N . GLY A 1 376 ? -18.666 29.092 30.706 1.00 36.12 376 GLY A N 1
ATOM 3019 C CA . GLY A 1 376 ? -18.957 29.869 29.493 1.00 36.12 376 GLY A CA 1
ATOM 3020 C C . GLY A 1 376 ? -20.304 29.520 28.881 1.00 36.12 376 GLY A C 1
ATOM 3021 O O . GLY A 1 376 ? -20.572 28.305 28.739 1.00 36.12 376 GLY A O 1
#

Sequence (376 aa):
MAGSECLFHDDRTLFGEVQRDLQKAKWLPRKHAHRLGMAVCSCRKRKGQLPSAEVVAEIKTQGTDVLNLLAEDKSKFLPSTYSFLVDCINTARENNFSKFKLLTVLVHAKENDFSLISREALCVNHPVSERDIQKEQNRNKKLTAHQIEIIRAKKAKKMKKDFQPVLVNMPIFPRNFKRLEDDLGEKFFQFVSKHKVYVEFDNAFNDSSIAENRESMHVNLYGPPETVKMLSRKLVQSAGIAQQAMNDSHEERRARKLVRQYQKAVADDAQQWSNDILDHVKERMEDDFALKVWKSSKDSHGKSKRSTVKAPTSVLDGGKCLQCQKPFSSLKDKTTCKYHAGYMTYDGSRGCHFWSCCDMATSMDDSMFDNHHTTG

pLDDT: mean 70.59, std 14.81, range [31.77, 92.62]